Protein AF-A0A8J4YFN7-F1 (afdb_monomer_lite)

Sequence (243 aa):
MGFITSAAGILALLDETEDELRVFALERLNEITDTFWPEIADSIQKIETRGGWQLSQKELAALLVSKVYFHLGSYLDSLTYALRSGPMLHQDPNQLYIDTIKVHAIDHYIKLRAQKDAKMDPRLETLLNNMFRRCIEDQQYRHAIGIALETHRMDWFREAIMTADDIVGSLTYSYKIAMQYIEQRKFRDEVLEQLVSLYQGLETPDYVNMCQCLIHLDKPHEVASILDKLIKNDSLKSDVMVG

Secondary structure (DSSP, 8-state):
-PPP--SHHHHHHTTSS-HHHHHHHHHHHHHHHHHHHHHHHTTHHHHHH-----HHHHHHHHHHHHHHHHHTT-HHHHHHHHHHHGGGGGG-S-HHHHHHHHHHHHHHHHHHHHSTT----HHHHHHHHHHHHHHHHTT-HHHHHHHHHHTT-HHHHHHHHHS-S-HHHHHHHHHHHHHHT---HHHHHHHHHHHHHHHHTSSS--HHHHHHHHHHTT-HHHHHHHHHHHHHHHHHHHHHT--

pLDDT: mean 85.71, std 11.4, range [38.84, 95.81]

Foldseek 3Di:
DDDPPALVVLVVQCVDPDLVSLLVSLVVLLVCCVPHLVRVVVCLVVLVVDPDDDLQSLLSSLQSSLSSCVVVVNLVSSLVSCLSNQPVLVVDPPVVSSVSNLVVLLVVLLVQVVVPPHDDDVSSVVVVVVVLVVCLVVLVLLVQLVSCLSNVPVVSNVVSLVSHPDNPVSLVSSLVCLVPPPPDLVSSLVSLVVSLVSLCPDPDRDLPSNLVSCVSNVNVVVNVVSVVVVVVVVVVVVVVVVD

Organism: Chionoecetes opilio (NCBI:txid41210)

InterPro domains:
  IPR048570 26S proteasome non-ATPase regulatory subunit 1/RPN2, N-terminal domain [PF21505] (5-235)

Structure (mmCIF, N/CA/C/O backbone):
data_AF-A0A8J4YFN7-F1
#
_entry.id   AF-A0A8J4YFN7-F1
#
loop_
_atom_site.group_PDB
_atom_site.id
_atom_site.type_symbol
_atom_site.label_atom_id
_atom_site.label_alt_id
_atom_site.label_comp_id
_atom_site.label_asym_id
_atom_site.label_entity_id
_atom_site.label_seq_id
_atom_site.pdbx_PDB_ins_code
_atom_site.Cartn_x
_atom_site.Cartn_y
_atom_site.Cartn_z
_atom_site.occupancy
_atom_site.B_iso_or_equiv
_atom_site.auth_seq_id
_atom_site.auth_comp_id
_atom_site.auth_asym_id
_atom_site.auth_atom_id
_atom_site.pdbx_PDB_model_num
ATOM 1 N N . MET A 1 1 ? 16.014 20.810 -33.355 1.00 38.84 1 MET A N 1
ATOM 2 C CA . MET A 1 1 ? 16.197 19.582 -32.553 1.00 38.84 1 MET A CA 1
ATOM 3 C C . MET A 1 1 ? 15.965 18.409 -33.480 1.00 38.84 1 MET A C 1
ATOM 5 O O . MET A 1 1 ? 14.870 18.305 -34.013 1.00 38.84 1 MET A O 1
ATOM 9 N N . GLY A 1 2 ? 17.005 17.631 -33.786 1.00 42.12 2 GLY A N 1
ATOM 10 C CA . GLY A 1 2 ? 16.868 16.476 -34.674 1.00 42.12 2 GLY A CA 1
ATOM 11 C C . GLY A 1 2 ? 15.965 15.433 -34.027 1.00 42.12 2 GLY A C 1
ATOM 12 O O . GLY A 1 2 ? 16.224 15.024 -32.897 1.00 42.12 2 GLY A O 1
ATOM 13 N N . PHE A 1 3 ? 14.900 15.046 -34.724 1.00 47.03 3 PHE A N 1
ATOM 14 C CA . PHE A 1 3 ? 14.096 13.890 -34.356 1.00 47.03 3 PHE A CA 1
ATOM 15 C C . PHE A 1 3 ? 15.003 12.663 -34.444 1.00 47.03 3 PHE A C 1
ATOM 17 O O . PHE A 1 3 ? 15.529 12.361 -35.514 1.00 47.03 3 PHE A O 1
ATOM 24 N N . ILE A 1 4 ? 15.240 11.994 -33.317 1.00 55.41 4 ILE A N 1
ATOM 25 C CA . ILE A 1 4 ? 15.871 10.675 -33.329 1.00 55.41 4 ILE A CA 1
ATOM 26 C C . ILE A 1 4 ? 14.875 9.764 -34.047 1.00 55.41 4 ILE A C 1
ATOM 28 O O . ILE A 1 4 ? 13.737 9.643 -33.609 1.00 55.41 4 ILE A O 1
ATOM 32 N N . THR A 1 5 ? 15.262 9.207 -35.191 1.00 66.06 5 THR A N 1
ATOM 33 C CA . THR A 1 5 ? 14.387 8.362 -36.015 1.00 66.06 5 THR A CA 1
ATOM 34 C C . THR A 1 5 ? 14.453 6.883 -35.630 1.00 66.06 5 THR A C 1
ATOM 36 O O . THR A 1 5 ? 13.612 6.122 -36.090 1.00 66.06 5 THR A O 1
ATOM 39 N N . SER A 1 6 ? 15.434 6.477 -34.814 1.00 73.38 6 SER A N 1
ATOM 40 C CA . SER A 1 6 ? 15.598 5.108 -34.303 1.00 73.38 6 SER A CA 1
ATOM 41 C C . SER A 1 6 ? 16.523 5.079 -33.078 1.00 73.38 6 SER A C 1
ATOM 43 O O . SER A 1 6 ? 17.456 5.882 -32.974 1.00 73.38 6 SER A O 1
ATOM 45 N N . ALA A 1 7 ? 16.296 4.121 -32.174 1.00 79.75 7 ALA A N 1
ATOM 46 C CA . ALA A 1 7 ? 17.136 3.864 -31.004 1.00 79.75 7 ALA A CA 1
ATOM 47 C C . ALA A 1 7 ? 18.399 3.037 -31.331 1.00 79.75 7 ALA A C 1
ATOM 49 O O . ALA A 1 7 ? 19.308 2.962 -30.503 1.00 79.75 7 ALA A O 1
ATOM 50 N N . ALA A 1 8 ? 18.503 2.459 -32.535 1.00 78.62 8 ALA A N 1
ATOM 51 C CA . ALA A 1 8 ? 19.581 1.543 -32.922 1.00 78.62 8 ALA A CA 1
ATOM 52 C C . ALA A 1 8 ? 20.991 2.135 -32.756 1.00 78.62 8 ALA A C 1
ATOM 54 O O . ALA A 1 8 ? 21.906 1.442 -32.314 1.00 78.62 8 ALA A O 1
ATOM 55 N N . GLY A 1 9 ? 21.165 3.428 -33.054 1.00 80.62 9 GLY A N 1
ATOM 56 C CA . GLY A 1 9 ? 22.450 4.110 -32.876 1.00 80.62 9 GLY A CA 1
ATOM 57 C C . GLY A 1 9 ? 22.878 4.205 -31.410 1.00 80.62 9 GLY A C 1
ATOM 58 O O . GLY A 1 9 ? 24.059 4.086 -31.111 1.00 80.62 9 GLY A O 1
ATOM 59 N N . ILE A 1 10 ? 21.922 4.361 -30.491 1.00 81.50 10 ILE A N 1
ATOM 60 C CA . ILE A 1 10 ? 22.193 4.448 -29.050 1.00 81.50 10 ILE A CA 1
ATOM 61 C C . ILE A 1 10 ? 22.375 3.045 -28.459 1.00 81.50 10 ILE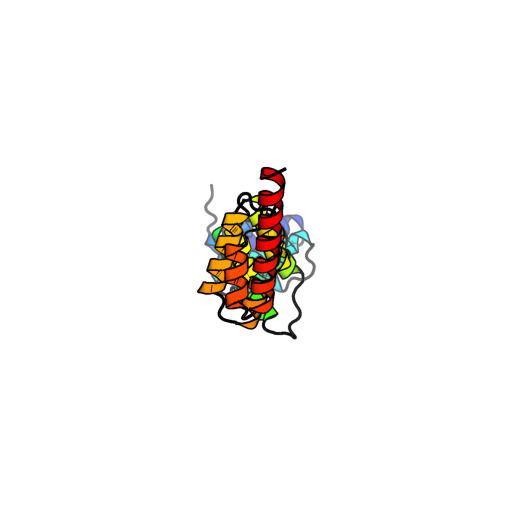 A C 1
ATOM 63 O O . ILE A 1 10 ? 23.226 2.843 -27.598 1.00 81.50 10 ILE A O 1
ATOM 67 N N . LEU A 1 11 ? 21.642 2.052 -28.968 1.00 82.31 11 LEU A N 1
ATOM 68 C CA . LEU A 1 11 ? 21.851 0.650 -28.606 1.00 82.31 11 LEU A CA 1
ATOM 69 C C . LEU A 1 11 ? 23.250 0.159 -29.006 1.00 82.31 11 LEU A C 1
ATOM 71 O O . LEU A 1 11 ? 23.860 -0.584 -28.245 1.00 82.31 11 LEU A O 1
ATOM 75 N N . ALA A 1 12 ? 23.791 0.611 -30.141 1.00 82.50 12 ALA A N 1
ATOM 76 C CA . ALA A 1 12 ? 25.162 0.295 -30.544 1.00 82.50 12 ALA A CA 1
ATOM 77 C C . ALA A 1 12 ? 26.213 0.878 -29.578 1.00 82.50 12 ALA A C 1
ATOM 79 O O . ALA A 1 12 ? 27.222 0.231 -29.316 1.00 82.50 12 ALA A O 1
ATOM 80 N N . LEU A 1 13 ? 25.952 2.049 -28.979 1.00 81.00 13 LEU A N 1
ATOM 81 C CA . LEU A 1 13 ? 26.841 2.652 -27.974 1.00 81.00 13 LEU A CA 1
ATOM 82 C C . LEU A 1 13 ? 26.944 1.815 -26.690 1.00 81.00 13 LEU A C 1
ATOM 84 O O . LEU A 1 13 ? 27.920 1.943 -25.955 1.00 81.00 13 LEU A O 1
ATOM 88 N N . LEU A 1 14 ? 25.976 0.932 -26.415 1.00 78.94 14 LEU A N 1
ATOM 89 C CA . LEU A 1 14 ? 26.073 0.011 -25.280 1.00 78.94 14 LEU A CA 1
ATOM 90 C C . LEU A 1 14 ? 27.180 -1.034 -25.473 1.00 78.94 14 LEU A C 1
ATOM 92 O O . LEU A 1 14 ? 27.674 -1.560 -24.474 1.00 78.94 14 LEU A O 1
ATOM 96 N N . ASP A 1 15 ? 27.548 -1.353 -26.720 1.00 77.56 15 ASP A N 1
ATOM 97 C CA . ASP A 1 15 ? 28.582 -2.338 -27.067 1.00 77.56 15 ASP A CA 1
ATOM 98 C C . ASP A 1 15 ? 30.013 -1.787 -26.968 1.00 77.56 15 ASP A C 1
ATOM 100 O O . ASP A 1 15 ? 30.967 -2.568 -26.980 1.00 77.56 15 ASP A O 1
ATOM 104 N N . GLU A 1 16 ? 30.171 -0.475 -26.783 1.00 79.94 16 GLU A N 1
ATOM 105 C CA . GLU A 1 16 ? 31.473 0.164 -26.595 1.00 79.94 16 GLU A CA 1
ATOM 106 C C . GLU A 1 16 ? 32.142 -0.234 -25.267 1.00 79.94 16 GLU A C 1
ATOM 108 O O . GLU A 1 16 ? 31.496 -0.619 -24.282 1.00 79.94 16 GLU A O 1
ATOM 113 N N . THR A 1 17 ? 33.478 -0.158 -25.222 1.00 73.31 17 THR A N 1
ATOM 114 C CA . THR A 1 17 ? 34.269 -0.555 -24.041 1.00 73.31 17 THR A CA 1
ATOM 115 C C . THR A 1 17 ? 34.278 0.483 -22.919 1.00 73.31 17 THR A C 1
ATOM 117 O O . THR A 1 17 ? 34.539 0.122 -21.772 1.00 73.31 17 THR A O 1
ATOM 120 N N . GLU A 1 18 ? 34.000 1.746 -23.240 1.00 80.25 18 GLU A N 1
ATOM 121 C CA . GLU A 1 18 ? 34.137 2.887 -22.333 1.00 80.25 18 GLU A CA 1
ATOM 122 C C . GLU A 1 18 ? 32.911 3.064 -21.423 1.00 80.25 18 GLU A C 1
ATOM 124 O O . GLU A 1 18 ? 31.768 3.092 -21.878 1.00 80.25 18 GLU A O 1
ATOM 129 N N . ASP A 1 19 ? 33.147 3.194 -20.115 1.00 78.62 19 ASP A N 1
ATOM 130 C CA . ASP A 1 19 ? 32.076 3.254 -19.114 1.00 78.62 19 ASP A CA 1
ATOM 131 C C . ASP A 1 19 ? 31.240 4.541 -19.188 1.00 78.62 19 ASP A C 1
ATOM 133 O O . ASP A 1 19 ? 30.037 4.496 -18.919 1.00 78.62 19 ASP A O 1
ATOM 137 N N . GLU A 1 20 ? 31.844 5.661 -19.589 1.00 81.38 20 GLU A N 1
ATOM 138 C CA . GLU A 1 20 ? 31.163 6.956 -19.730 1.00 81.38 20 GLU A CA 1
ATOM 139 C C . GLU A 1 20 ? 30.145 6.935 -20.878 1.00 81.38 20 GLU A C 1
ATOM 141 O O . GLU A 1 20 ? 29.001 7.364 -20.710 1.00 81.38 20 GLU A O 1
ATOM 146 N N . LEU A 1 21 ? 30.518 6.339 -22.017 1.00 81.44 21 LEU A N 1
ATOM 147 C CA . LEU A 1 21 ? 29.626 6.172 -23.168 1.00 81.44 21 LEU A CA 1
ATOM 148 C C . LEU A 1 21 ? 28.427 5.282 -22.834 1.00 81.44 21 LEU A C 1
ATOM 150 O O . LEU A 1 21 ? 27.317 5.543 -23.294 1.00 81.44 21 LEU A O 1
ATOM 154 N N . ARG A 1 22 ? 28.623 4.266 -21.988 1.00 81.38 22 ARG A N 1
ATOM 155 C CA . ARG A 1 22 ? 27.536 3.385 -21.539 1.00 81.38 22 ARG A CA 1
ATOM 156 C C . ARG A 1 22 ? 26.549 4.095 -20.629 1.00 81.38 22 ARG A C 1
ATOM 158 O O . ARG A 1 22 ? 25.350 3.891 -20.781 1.00 81.38 22 ARG A O 1
ATOM 165 N N . VAL A 1 23 ? 27.034 4.908 -19.688 1.00 84.19 23 VAL A N 1
ATOM 166 C CA . VAL A 1 23 ? 26.153 5.703 -18.819 1.00 84.19 23 VAL A CA 1
ATOM 167 C C . VAL A 1 23 ? 25.331 6.664 -19.671 1.00 84.19 23 VAL A C 1
ATOM 169 O O . VAL A 1 23 ? 24.106 6.648 -19.581 1.00 84.19 23 VAL A O 1
ATOM 172 N N . PHE A 1 24 ? 25.985 7.390 -20.581 1.00 84.94 24 PHE A N 1
ATOM 173 C CA . PHE A 1 24 ? 25.305 8.290 -21.510 1.00 84.94 24 PHE A CA 1
ATOM 174 C C . PHE A 1 24 ? 24.267 7.561 -22.379 1.00 84.94 24 PHE A C 1
ATOM 176 O O . PHE A 1 24 ? 23.146 8.043 -22.554 1.00 84.94 24 PHE A O 1
ATOM 183 N N . ALA A 1 25 ? 24.605 6.375 -22.895 1.00 86.25 25 ALA A N 1
ATOM 184 C CA . ALA A 1 25 ? 23.677 5.560 -23.670 1.00 86.25 25 ALA A CA 1
ATOM 185 C C . ALA A 1 25 ? 22.456 5.137 -22.838 1.00 86.25 25 ALA A C 1
ATOM 187 O O . ALA A 1 25 ? 21.330 5.263 -23.312 1.00 86.25 25 ALA A O 1
ATOM 188 N N . LEU A 1 26 ? 22.651 4.682 -21.595 1.00 86.31 26 LEU A N 1
ATOM 189 C CA . LEU A 1 26 ? 21.562 4.266 -20.703 1.00 86.31 26 LEU A CA 1
ATOM 190 C C . LEU A 1 26 ? 20.653 5.430 -20.291 1.00 86.31 26 LEU A C 1
ATOM 192 O O . LEU A 1 26 ? 19.433 5.272 -20.289 1.00 86.31 26 LEU A O 1
ATOM 196 N N . GLU A 1 27 ? 21.218 6.593 -19.971 1.00 87.31 27 GLU A N 1
ATOM 197 C CA . GLU A 1 27 ? 20.446 7.805 -19.669 1.00 87.31 27 GLU A CA 1
ATOM 198 C C . GLU A 1 27 ? 19.597 8.214 -20.871 1.00 87.31 27 GLU A C 1
ATOM 200 O O . GLU A 1 27 ? 18.380 8.377 -20.759 1.00 87.31 27 GLU A O 1
ATOM 205 N N . ARG A 1 28 ? 20.214 8.274 -22.057 1.00 86.38 28 ARG A N 1
ATOM 206 C CA . ARG A 1 28 ? 19.504 8.656 -23.275 1.00 86.38 28 ARG A CA 1
ATOM 207 C C . ARG A 1 28 ? 18.433 7.641 -23.664 1.00 86.38 28 ARG A C 1
ATOM 209 O O . ARG A 1 28 ? 17.368 8.044 -24.125 1.00 86.38 28 ARG A O 1
ATOM 216 N N . LEU A 1 29 ? 18.683 6.344 -23.463 1.00 87.81 29 LEU A N 1
ATOM 217 C CA . LEU A 1 29 ? 17.682 5.294 -23.671 1.00 87.81 29 LEU A CA 1
ATOM 218 C C . LEU A 1 29 ? 16.498 5.463 -22.718 1.00 87.81 29 LEU A C 1
ATOM 220 O O . LEU A 1 29 ? 15.358 5.398 -23.174 1.00 87.81 29 LEU A O 1
ATOM 224 N N . ASN A 1 30 ? 16.749 5.742 -21.435 1.00 87.25 30 ASN A N 1
ATOM 225 C CA . ASN A 1 30 ? 15.703 5.967 -20.432 1.00 87.25 30 ASN A CA 1
ATOM 226 C C . ASN A 1 30 ? 14.781 7.150 -20.770 1.00 87.25 30 ASN A C 1
ATOM 228 O O . ASN A 1 30 ? 13.593 7.091 -20.450 1.00 87.25 30 ASN A O 1
ATOM 232 N N . GLU A 1 31 ? 15.293 8.191 -21.433 1.00 87.31 31 GLU A N 1
ATOM 233 C CA . GLU A 1 31 ? 14.490 9.332 -21.898 1.00 87.31 31 GLU A CA 1
ATOM 234 C C . GLU A 1 31 ? 13.587 8.980 -23.087 1.00 87.31 31 GLU A C 1
ATOM 236 O O . GLU A 1 31 ? 12.462 9.466 -23.181 1.00 87.31 31 GLU A O 1
ATOM 241 N N . ILE A 1 32 ? 14.071 8.143 -24.011 1.00 88.00 32 ILE A N 1
ATOM 242 C CA . ILE A 1 32 ? 13.348 7.820 -25.251 1.00 88.00 32 ILE A CA 1
ATOM 243 C C . ILE A 1 32 ? 12.521 6.530 -25.157 1.00 88.00 32 ILE A C 1
ATOM 245 O O . ILE A 1 32 ? 11.824 6.184 -26.116 1.00 88.00 32 ILE A O 1
ATOM 249 N N . THR A 1 33 ? 12.591 5.819 -24.024 1.00 87.31 33 THR A N 1
ATOM 250 C CA . THR A 1 33 ? 11.986 4.488 -23.847 1.00 87.31 33 THR A CA 1
ATOM 251 C C . THR A 1 33 ? 10.498 4.497 -24.160 1.00 87.31 33 THR A C 1
ATOM 253 O O . THR A 1 33 ? 10.032 3.624 -24.877 1.00 87.31 33 THR A O 1
ATOM 256 N N . ASP A 1 34 ? 9.760 5.515 -23.717 1.00 85.31 34 ASP A N 1
ATOM 257 C CA . ASP A 1 34 ? 8.308 5.577 -23.921 1.00 85.31 34 ASP A CA 1
ATOM 258 C C . ASP A 1 34 ? 7.906 5.652 -25.407 1.00 85.31 34 ASP A C 1
ATOM 260 O O . ASP A 1 34 ? 6.805 5.248 -25.771 1.00 85.31 34 ASP A O 1
ATOM 264 N N . THR A 1 35 ? 8.804 6.120 -26.284 1.00 87.19 35 THR A N 1
ATOM 265 C CA . THR A 1 35 ? 8.553 6.197 -27.735 1.00 87.19 35 THR A CA 1
ATOM 266 C C . THR A 1 35 ? 9.090 4.979 -28.485 1.00 87.19 35 THR A C 1
ATOM 268 O O . THR A 1 35 ? 8.430 4.473 -29.388 1.00 87.19 35 THR A O 1
ATOM 271 N N . PHE A 1 36 ? 10.284 4.502 -28.118 1.00 88.31 36 PHE A N 1
ATOM 272 C CA . PHE A 1 36 ? 11.010 3.459 -28.856 1.00 88.31 36 PHE A CA 1
ATOM 273 C C . PHE A 1 36 ? 11.112 2.133 -28.095 1.00 88.31 36 PHE A C 1
ATOM 275 O O . PHE A 1 36 ? 12.003 1.329 -28.371 1.00 88.31 36 PHE A O 1
ATOM 282 N N . TRP A 1 37 ? 10.198 1.867 -27.156 1.00 89.44 37 TRP A N 1
ATOM 283 C CA . TRP A 1 37 ? 10.171 0.607 -26.411 1.00 89.44 37 TRP A CA 1
ATOM 284 C C . TRP A 1 37 ? 10.188 -0.652 -27.300 1.00 89.44 37 TRP A C 1
ATOM 286 O O . TRP A 1 37 ? 10.844 -1.602 -26.873 1.00 89.44 37 TRP A O 1
ATOM 296 N N . PRO A 1 38 ? 9.582 -0.708 -28.515 1.00 88.94 38 PRO A N 1
ATOM 297 C CA . PRO A 1 38 ? 9.630 -1.923 -29.332 1.00 88.94 38 PRO A CA 1
ATOM 298 C C . PRO A 1 38 ? 11.050 -2.250 -29.808 1.00 88.94 38 PRO A C 1
ATOM 300 O O . PRO A 1 38 ? 11.491 -3.387 -29.693 1.00 88.94 38 PRO A O 1
ATOM 303 N N . GLU A 1 39 ? 11.801 -1.242 -30.269 1.00 86.94 39 GLU A N 1
ATOM 304 C CA . GLU A 1 39 ? 13.190 -1.421 -30.723 1.00 86.94 39 GLU A CA 1
ATOM 305 C C . GLU A 1 39 ? 14.118 -1.819 -29.565 1.00 86.94 39 GLU A C 1
ATOM 307 O O . GLU A 1 39 ? 15.049 -2.607 -29.733 1.00 86.94 39 GLU A O 1
ATOM 312 N N . ILE A 1 40 ? 13.864 -1.276 -28.370 1.00 87.12 40 ILE A N 1
ATOM 313 C CA . ILE A 1 40 ? 14.644 -1.593 -27.169 1.00 87.12 40 ILE A CA 1
ATOM 314 C C . ILE A 1 40 ? 14.308 -3.007 -26.671 1.00 87.12 40 ILE A C 1
ATOM 316 O O . ILE A 1 40 ? 15.213 -3.731 -26.250 1.00 87.12 40 ILE A O 1
ATOM 320 N N . ALA A 1 41 ? 13.041 -3.426 -26.759 1.00 88.00 41 ALA A N 1
ATOM 321 C CA . ALA A 1 41 ? 12.588 -4.756 -26.358 1.00 88.00 41 ALA A CA 1
ATOM 322 C C . ALA A 1 41 ? 13.310 -5.872 -27.128 1.00 88.00 41 ALA A C 1
ATOM 324 O O . ALA A 1 41 ? 13.736 -6.849 -26.514 1.00 88.00 41 ALA A O 1
ATOM 325 N N . ASP A 1 42 ? 13.564 -5.688 -28.426 1.00 86.50 42 ASP A N 1
ATOM 326 C CA . ASP A 1 42 ? 14.317 -6.653 -29.242 1.00 86.50 42 ASP A CA 1
ATOM 327 C C . ASP A 1 42 ? 15.754 -6.882 -28.735 1.00 86.50 42 ASP A C 1
ATOM 329 O O . ASP A 1 42 ? 16.350 -7.940 -28.951 1.00 86.50 42 ASP A O 1
ATOM 333 N N . SER A 1 43 ? 16.326 -5.899 -28.033 1.00 84.19 43 SER A N 1
ATOM 334 C CA . SER A 1 43 ? 17.686 -5.956 -27.485 1.00 84.19 43 SER A CA 1
ATOM 335 C C . SER A 1 43 ? 17.736 -6.135 -25.962 1.00 84.19 43 SER A C 1
ATOM 337 O O . SER A 1 43 ? 18.832 -6.157 -25.396 1.00 84.19 43 SER A O 1
ATOM 339 N N . ILE A 1 44 ? 16.596 -6.318 -25.284 1.00 85.06 44 ILE A N 1
ATOM 340 C CA . ILE A 1 44 ? 16.521 -6.322 -23.812 1.00 85.06 44 ILE A CA 1
ATOM 341 C C . ILE A 1 44 ? 17.341 -7.447 -23.174 1.00 85.06 44 ILE A C 1
ATOM 343 O O . ILE A 1 44 ? 18.037 -7.221 -22.189 1.00 85.06 44 ILE A O 1
ATOM 347 N N . GLN A 1 45 ? 17.376 -8.631 -23.791 1.00 82.62 45 GLN A N 1
ATOM 348 C CA . GLN A 1 45 ? 18.141 -9.773 -23.277 1.00 82.62 45 GLN A CA 1
ATOM 349 C C . GLN A 1 45 ? 19.645 -9.481 -23.204 1.00 82.62 45 GLN A C 1
ATOM 351 O O . GLN A 1 45 ? 20.340 -9.981 -22.316 1.00 82.62 45 GLN A O 1
ATOM 356 N N . LYS A 1 46 ? 20.163 -8.645 -24.117 1.00 80.75 46 LYS A N 1
ATOM 357 C CA . LYS A 1 46 ? 21.569 -8.219 -24.091 1.00 80.75 46 LYS A CA 1
ATOM 358 C C . LYS A 1 46 ? 21.846 -7.333 -22.881 1.00 80.75 46 LYS A C 1
ATOM 360 O O . LYS A 1 46 ? 22.903 -7.459 -22.273 1.00 80.75 46 LYS A O 1
ATOM 365 N N . ILE A 1 47 ? 20.890 -6.474 -22.534 1.00 81.38 47 ILE A N 1
ATOM 366 C CA . ILE A 1 47 ? 20.937 -5.578 -21.375 1.00 81.38 47 ILE A CA 1
ATOM 367 C C . ILE A 1 47 ? 20.854 -6.424 -20.088 1.00 81.38 47 ILE A C 1
ATOM 369 O O . ILE A 1 47 ? 21.667 -6.260 -19.190 1.00 81.38 47 ILE A O 1
ATOM 373 N N . GLU A 1 48 ? 19.972 -7.422 -20.023 1.00 79.38 48 GLU A N 1
ATOM 374 C CA . GLU A 1 48 ? 19.830 -8.291 -18.841 1.00 79.38 48 GLU A CA 1
ATOM 375 C C . GLU A 1 48 ? 21.037 -9.207 -18.582 1.00 79.38 48 GLU A C 1
ATOM 377 O O . GLU A 1 48 ? 21.442 -9.408 -17.436 1.00 79.38 48 GLU A O 1
ATOM 382 N N . THR A 1 49 ? 21.607 -9.786 -19.642 1.00 75.75 49 THR A N 1
ATOM 383 C CA . THR A 1 49 ? 22.654 -10.818 -19.528 1.00 75.75 49 THR A CA 1
ATOM 384 C C . THR A 1 49 ? 24.041 -10.217 -19.298 1.00 75.75 49 THR A C 1
ATOM 386 O O . THR A 1 49 ? 24.964 -10.916 -18.867 1.00 75.75 49 THR A O 1
ATOM 389 N N . ARG A 1 50 ? 24.230 -8.924 -19.591 1.00 67.50 50 ARG A N 1
ATOM 390 C CA . ARG A 1 50 ? 25.549 -8.287 -19.547 1.00 67.50 50 ARG A CA 1
ATOM 391 C C . ARG A 1 50 ? 26.019 -8.105 -18.100 1.00 67.50 50 ARG A C 1
ATOM 393 O O . ARG A 1 50 ? 25.692 -7.149 -17.405 1.00 67.50 50 ARG A O 1
ATOM 400 N N . GLY A 1 51 ? 26.834 -9.057 -17.649 1.00 56.88 51 GLY A N 1
ATOM 401 C CA . GLY A 1 51 ? 27.577 -8.971 -16.396 1.00 56.88 51 GLY A CA 1
ATOM 402 C C . GLY A 1 51 ? 28.715 -7.946 -16.464 1.00 56.88 51 GLY A C 1
ATOM 403 O O . GLY A 1 51 ? 29.216 -7.624 -17.536 1.00 56.88 51 GLY A O 1
ATOM 404 N N . GLY A 1 52 ? 29.148 -7.452 -15.301 1.00 63.44 52 GLY A N 1
ATOM 405 C CA . GLY A 1 52 ? 30.322 -6.571 -15.181 1.00 63.44 52 GLY A CA 1
ATOM 406 C C . GLY A 1 52 ? 30.029 -5.075 -15.049 1.00 63.44 52 GLY A C 1
ATOM 407 O O . GLY A 1 52 ? 30.959 -4.300 -14.875 1.00 63.44 52 GLY A O 1
ATOM 408 N N . TRP A 1 53 ? 28.763 -4.662 -15.063 1.00 70.56 53 TRP A N 1
ATOM 409 C CA . TRP A 1 53 ? 28.402 -3.259 -14.856 1.00 70.56 53 TRP A CA 1
ATOM 410 C C . TRP A 1 53 ? 28.748 -2.740 -13.460 1.00 70.56 53 TRP A C 1
ATOM 412 O O . TRP A 1 53 ? 28.593 -3.453 -12.451 1.00 70.56 53 TRP A O 1
ATOM 422 N N . GLN A 1 54 ? 29.142 -1.466 -13.411 1.00 76.56 54 GLN A N 1
ATOM 423 C CA . GLN A 1 54 ? 29.238 -0.715 -12.163 1.00 76.56 54 GLN A CA 1
ATOM 424 C C . GLN A 1 54 ? 27.855 -0.541 -11.525 1.00 76.56 54 GLN A C 1
ATOM 426 O O . GLN A 1 54 ? 26.828 -0.714 -12.182 1.00 76.56 54 GLN A O 1
ATOM 431 N N . LEU A 1 55 ? 27.812 -0.207 -10.233 1.00 74.81 55 LEU A N 1
ATOM 432 C CA . LEU A 1 55 ? 26.550 -0.090 -9.497 1.00 74.81 55 LEU A CA 1
ATOM 433 C C . LEU A 1 55 ? 25.597 0.928 -10.150 1.00 74.81 55 LEU A C 1
ATOM 435 O O . LEU A 1 55 ? 24.454 0.581 -10.426 1.00 74.81 55 LEU A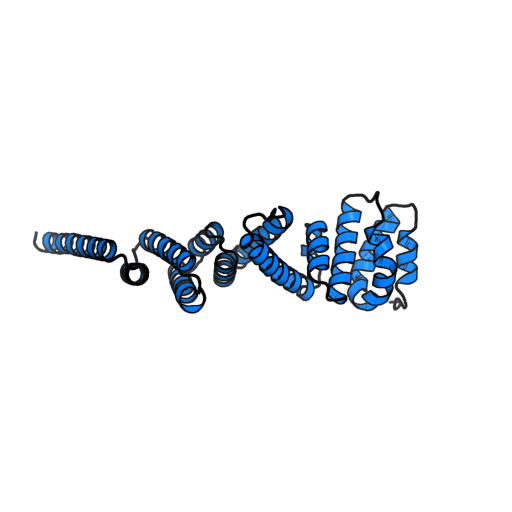 O 1
ATOM 439 N N . SER A 1 56 ? 26.090 2.118 -10.503 1.00 78.88 56 SER A N 1
ATOM 440 C CA . SER A 1 56 ? 25.282 3.167 -11.144 1.00 78.88 56 SER A CA 1
ATOM 441 C C . SER A 1 56 ? 24.718 2.729 -12.501 1.00 78.88 56 SER A C 1
ATOM 443 O O . SER A 1 56 ? 23.551 2.956 -12.803 1.00 78.88 56 SER A O 1
ATOM 445 N N . GLN A 1 57 ? 25.523 2.025 -13.305 1.00 81.69 57 GLN A N 1
ATOM 446 C CA . GLN A 1 57 ? 25.083 1.470 -14.590 1.00 81.69 57 GLN A CA 1
ATOM 447 C C . GLN A 1 57 ? 24.027 0.370 -14.396 1.00 81.69 57 GLN A C 1
ATOM 449 O O . GLN A 1 57 ? 23.070 0.296 -15.163 1.00 81.69 57 GLN A O 1
ATOM 454 N N . LYS A 1 58 ? 24.160 -0.462 -13.352 1.00 84.25 58 LYS A N 1
ATOM 455 C CA . LYS A 1 58 ? 23.166 -1.495 -13.012 1.00 84.25 58 LYS A CA 1
ATOM 456 C C . LYS A 1 58 ? 21.822 -0.902 -12.637 1.00 84.25 58 LYS A C 1
ATOM 458 O O . LYS A 1 58 ? 20.808 -1.449 -13.054 1.00 84.25 58 LYS A O 1
ATOM 463 N N . GLU A 1 59 ? 21.807 0.182 -11.870 1.00 87.62 59 GLU A N 1
ATOM 464 C CA . GLU A 1 59 ? 20.564 0.840 -11.467 1.00 87.62 59 GLU A CA 1
ATOM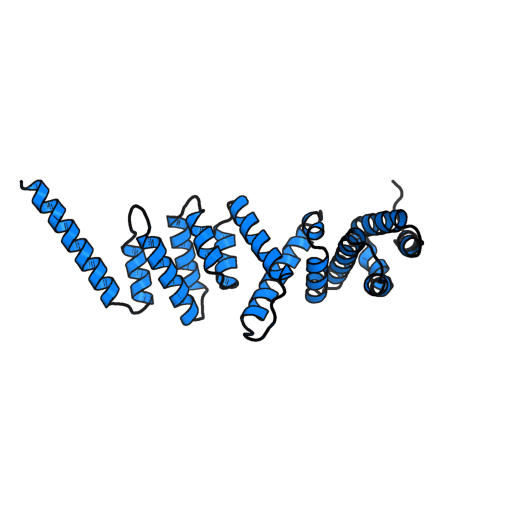 465 C C . GLU A 1 59 ? 19.848 1.466 -12.672 1.00 87.62 59 GLU A C 1
ATOM 467 O O . GLU A 1 59 ? 18.662 1.204 -12.876 1.00 87.62 59 GLU A O 1
ATOM 472 N N . LEU A 1 60 ? 20.581 2.197 -13.522 1.00 87.12 60 LEU A N 1
ATOM 473 C CA . LEU A 1 60 ? 20.042 2.815 -14.741 1.00 87.12 60 LEU A CA 1
ATOM 474 C C . LEU A 1 60 ? 19.520 1.790 -15.749 1.00 87.12 60 LEU A C 1
ATOM 476 O O . LEU A 1 60 ? 18.474 1.990 -16.368 1.00 87.12 60 LEU A O 1
ATOM 480 N N . ALA A 1 61 ? 20.238 0.685 -15.920 1.00 88.38 61 ALA A N 1
ATOM 481 C CA . ALA A 1 61 ? 19.825 -0.357 -16.839 1.00 88.38 61 ALA A CA 1
ATOM 482 C C . ALA A 1 61 ? 18.685 -1.215 -16.285 1.00 88.38 61 ALA A C 1
ATOM 484 O O . ALA A 1 61 ? 17.787 -1.583 -17.036 1.00 88.38 61 ALA A O 1
ATOM 485 N N . ALA A 1 62 ? 18.667 -1.497 -14.977 1.00 90.19 62 ALA A N 1
ATOM 486 C CA . ALA A 1 62 ? 17.514 -2.129 -14.343 1.00 90.19 62 ALA A CA 1
ATOM 487 C C . ALA A 1 62 ? 16.258 -1.265 -14.510 1.00 90.19 62 ALA A C 1
ATOM 489 O O . ALA A 1 62 ? 15.181 -1.798 -14.767 1.00 90.19 62 ALA A O 1
ATOM 490 N N . LEU A 1 63 ? 16.401 0.060 -14.433 1.00 90.38 63 LEU A N 1
ATOM 491 C CA . LEU A 1 63 ? 15.295 0.974 -14.670 1.00 90.38 63 LEU A CA 1
ATOM 492 C C . LEU A 1 63 ? 14.784 0.918 -16.113 1.00 90.38 63 LEU A C 1
ATOM 494 O O . LEU A 1 63 ? 13.581 0.776 -16.329 1.00 90.38 63 LEU A O 1
ATOM 498 N N . LEU A 1 64 ? 15.695 0.950 -17.087 1.00 90.50 64 LEU A N 1
ATOM 499 C CA . LEU A 1 64 ? 15.364 0.817 -18.505 1.00 90.50 64 LEU A CA 1
ATOM 500 C C . LEU A 1 64 ? 14.602 -0.485 -18.780 1.00 90.50 64 LEU A C 1
ATOM 502 O O . LEU A 1 64 ? 13.524 -0.470 -19.372 1.00 90.50 64 LEU A O 1
ATOM 506 N N . VAL A 1 65 ? 15.138 -1.609 -1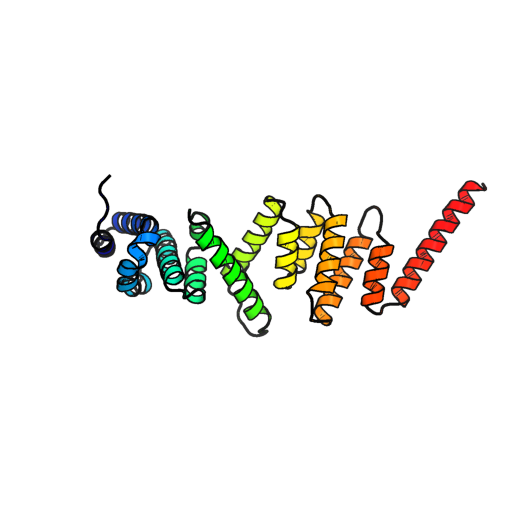8.299 1.00 91.25 65 VAL A N 1
ATOM 507 C CA . VAL A 1 65 ? 14.521 -2.936 -18.437 1.00 91.25 65 VAL A CA 1
ATOM 508 C C . VAL A 1 65 ? 13.128 -2.948 -17.808 1.00 91.25 65 VAL A C 1
ATOM 510 O O . VAL A 1 65 ? 12.172 -3.426 -18.417 1.00 91.25 65 VAL A O 1
ATOM 513 N N . SER A 1 66 ? 12.987 -2.356 -16.622 1.00 92.81 66 SER A N 1
ATOM 514 C CA . SER A 1 66 ? 11.705 -2.251 -15.934 1.00 92.81 66 SER A CA 1
ATOM 515 C C . SER A 1 66 ? 10.653 -1.487 -16.744 1.00 92.81 66 SER A C 1
ATOM 517 O O . SER A 1 66 ? 9.521 -1.959 -16.871 1.00 92.81 66 SER A O 1
ATOM 519 N N . LYS A 1 67 ? 11.020 -0.346 -17.342 1.00 91.38 67 LYS A N 1
ATOM 520 C CA . LYS A 1 67 ? 10.124 0.446 -18.202 1.00 91.38 67 LYS A CA 1
ATOM 521 C C . LYS A 1 67 ? 9.713 -0.308 -19.463 1.00 91.38 67 LYS A C 1
ATOM 523 O O . LYS A 1 67 ? 8.557 -0.243 -19.869 1.00 91.38 67 LYS A O 1
ATOM 528 N N . VAL A 1 68 ? 10.629 -1.057 -20.074 1.00 92.25 68 VAL A N 1
ATOM 529 C CA . VAL A 1 68 ? 10.294 -1.869 -21.252 1.00 92.25 68 VAL A CA 1
ATOM 530 C C . VAL A 1 68 ? 9.308 -2.979 -20.878 1.00 92.25 68 VAL A C 1
ATOM 532 O O . VAL A 1 68 ? 8.291 -3.130 -21.551 1.00 92.25 68 VAL A O 1
ATOM 535 N N . TYR A 1 69 ? 9.528 -3.699 -19.771 1.00 92.44 69 TYR A N 1
ATOM 536 C CA . TYR A 1 69 ? 8.566 -4.703 -19.294 1.00 92.44 69 TYR A CA 1
ATOM 537 C C . TYR A 1 69 ? 7.206 -4.111 -18.921 1.00 92.44 69 TYR A C 1
ATOM 539 O O . TYR A 1 69 ? 6.183 -4.763 -19.130 1.00 92.44 69 TYR A O 1
ATOM 547 N N . PHE A 1 70 ? 7.184 -2.876 -18.418 1.00 93.06 70 PHE A N 1
ATOM 548 C CA . PHE A 1 70 ? 5.947 -2.144 -18.173 1.00 93.06 70 PHE A CA 1
ATOM 549 C C . PHE A 1 70 ? 5.150 -1.928 -19.467 1.00 93.06 70 PHE A C 1
ATOM 551 O O . PHE A 1 70 ? 3.961 -2.240 -19.503 1.00 93.06 70 PHE A O 1
ATOM 558 N N . HIS A 1 71 ? 5.804 -1.489 -20.549 1.00 90.50 71 HIS A N 1
ATOM 559 C CA . HIS A 1 71 ? 5.161 -1.332 -21.863 1.00 90.50 71 HIS A CA 1
ATOM 560 C C . HIS A 1 71 ? 4.758 -2.669 -22.504 1.00 90.50 71 HIS A C 1
ATOM 562 O O . HIS A 1 71 ? 3.746 -2.735 -23.198 1.00 90.50 71 HIS A O 1
ATOM 568 N N . LEU A 1 72 ? 5.490 -3.752 -22.222 1.00 91.00 72 LEU A N 1
ATOM 569 C CA . LEU A 1 72 ? 5.129 -5.117 -22.634 1.00 91.00 72 LEU A CA 1
ATOM 570 C C . LEU A 1 72 ? 3.953 -5.711 -21.835 1.00 91.00 72 LEU A C 1
ATOM 572 O O . LEU A 1 72 ? 3.441 -6.769 -22.198 1.00 91.00 72 LEU A O 1
ATOM 576 N N . GLY A 1 73 ? 3.535 -5.066 -20.742 1.00 89.62 73 GLY A N 1
ATOM 577 C CA . GLY A 1 73 ? 2.472 -5.543 -19.856 1.00 89.62 73 GLY A CA 1
ATOM 578 C C . GLY A 1 73 ? 2.900 -6.630 -18.860 1.00 89.62 73 GLY A C 1
ATOM 579 O O . GLY A 1 73 ? 2.046 -7.169 -18.154 1.00 89.62 73 GLY A O 1
ATOM 580 N N . SER A 1 74 ? 4.197 -6.955 -18.755 1.00 92.50 74 SER A N 1
ATOM 581 C CA . SER A 1 74 ? 4.698 -7.871 -17.719 1.00 92.50 74 SER A CA 1
ATOM 582 C C . SER A 1 74 ? 5.053 -7.110 -16.439 1.00 92.50 74 SER A C 1
ATOM 584 O O . SER A 1 74 ? 6.200 -6.734 -16.189 1.00 92.50 74 SER A O 1
ATOM 586 N N . TYR A 1 75 ? 4.046 -6.870 -15.599 1.00 92.44 75 TYR A N 1
ATOM 587 C CA . TYR A 1 75 ? 4.204 -6.046 -14.396 1.00 92.44 75 TYR A CA 1
ATOM 588 C C . TYR A 1 75 ? 5.036 -6.695 -13.282 1.00 92.44 75 TYR A C 1
ATOM 590 O O . TYR A 1 75 ? 5.676 -5.982 -12.515 1.00 92.44 75 TYR A O 1
ATOM 598 N N . LEU A 1 76 ? 5.058 -8.029 -13.175 1.00 89.06 76 LEU A N 1
ATOM 599 C CA . LEU A 1 76 ? 5.861 -8.722 -12.154 1.00 89.06 76 LEU A CA 1
ATOM 600 C C . LEU A 1 76 ? 7.360 -8.652 -12.462 1.00 89.06 76 LEU A C 1
ATOM 602 O O . LEU A 1 76 ? 8.169 -8.391 -11.565 1.00 89.06 76 LEU A O 1
ATOM 606 N N . ASP A 1 77 ? 7.726 -8.840 -13.730 1.00 90.38 77 ASP A N 1
ATOM 607 C CA . ASP A 1 77 ? 9.111 -8.690 -14.175 1.00 90.38 77 ASP A CA 1
ATOM 608 C C . ASP A 1 77 ? 9.534 -7.228 -14.051 1.00 90.38 77 ASP A C 1
ATOM 610 O O . ASP A 1 77 ? 10.571 -6.938 -13.452 1.00 90.38 77 ASP A O 1
ATOM 614 N N . SER A 1 78 ? 8.673 -6.304 -14.495 1.00 93.06 78 SER A N 1
ATOM 615 C CA . SER A 1 78 ? 8.867 -4.867 -14.304 1.00 93.06 78 SER A CA 1
ATOM 616 C C . SER A 1 78 ? 9.127 -4.532 -12.831 1.00 93.06 78 SER A C 1
ATOM 618 O O . SER A 1 78 ? 10.186 -4.009 -12.504 1.00 93.06 78 SER A O 1
ATOM 620 N N . LEU A 1 79 ? 8.269 -4.963 -11.900 1.00 92.12 79 LEU A N 1
ATOM 621 C CA . LEU A 1 79 ? 8.477 -4.754 -10.463 1.00 92.12 79 LEU A CA 1
ATOM 622 C C . LEU A 1 79 ? 9.831 -5.301 -9.980 1.00 92.12 79 LEU A C 1
ATOM 624 O O . LEU A 1 79 ? 10.539 -4.632 -9.229 1.00 92.12 79 LEU A O 1
ATOM 628 N N . THR A 1 80 ? 10.226 -6.495 -10.419 1.00 90.94 80 THR A N 1
ATOM 629 C CA . THR A 1 80 ? 11.498 -7.114 -10.013 1.00 90.94 80 THR A CA 1
ATOM 630 C C . THR A 1 80 ? 12.702 -6.272 -10.440 1.00 90.94 80 THR A C 1
ATOM 632 O O . THR A 1 80 ? 13.662 -6.121 -9.676 1.00 90.94 80 THR A O 1
ATOM 635 N N . TYR A 1 81 ? 12.659 -5.695 -11.641 1.00 90.88 81 TYR A N 1
ATOM 636 C CA . TYR A 1 81 ? 13.699 -4.796 -12.138 1.00 90.88 81 TYR A CA 1
ATOM 637 C C . TYR A 1 81 ? 13.606 -3.389 -11.529 1.00 90.88 81 TYR A C 1
ATOM 639 O O . TYR A 1 81 ? 14.638 -2.822 -11.167 1.00 90.88 81 TYR A O 1
ATOM 647 N N . ALA A 1 82 ? 12.402 -2.874 -11.276 1.00 91.62 82 ALA A N 1
ATOM 648 C CA . ALA A 1 82 ? 12.182 -1.627 -10.546 1.00 91.62 82 ALA A CA 1
ATOM 649 C C . ALA A 1 82 ? 12.820 -1.681 -9.148 1.00 91.62 82 ALA A C 1
ATOM 651 O O . ALA A 1 82 ? 13.576 -0.784 -8.772 1.00 91.62 82 ALA A O 1
ATOM 652 N N . LEU A 1 83 ? 12.624 -2.779 -8.410 1.00 90.12 83 LEU A N 1
ATOM 653 C CA . LEU A 1 83 ? 13.245 -2.994 -7.098 1.00 90.12 83 LEU A CA 1
ATOM 654 C C . LEU A 1 83 ? 14.780 -3.052 -7.163 1.00 90.12 83 LEU A C 1
ATOM 656 O O . LEU A 1 83 ? 15.449 -2.703 -6.191 1.00 90.12 83 LEU A O 1
ATOM 660 N N . ARG A 1 84 ? 15.360 -3.486 -8.292 1.00 88.12 84 ARG A N 1
ATOM 661 C CA . ARG A 1 84 ? 16.818 -3.481 -8.512 1.00 88.12 84 ARG A CA 1
ATOM 662 C C . ARG A 1 84 ? 17.361 -2.084 -8.804 1.00 88.12 84 ARG A C 1
ATOM 664 O O . ARG A 1 84 ? 18.508 -1.830 -8.455 1.00 88.12 84 ARG A O 1
ATOM 671 N N . SER A 1 85 ? 16.562 -1.212 -9.418 1.00 85.19 85 SER A N 1
ATOM 672 C CA . SER A 1 85 ? 16.956 0.171 -9.724 1.00 85.19 85 SER A CA 1
ATOM 673 C C . SER A 1 85 ? 17.053 1.068 -8.484 1.00 85.19 85 SER A C 1
ATOM 675 O O . SER A 1 85 ? 17.723 2.097 -8.515 1.00 85.19 85 SER A O 1
ATOM 677 N N . GLY A 1 86 ? 16.414 0.666 -7.378 1.00 83.00 86 GLY A N 1
ATOM 678 C CA . GLY A 1 86 ? 16.534 1.317 -6.077 1.00 83.00 86 GLY A CA 1
ATOM 679 C C . GLY A 1 86 ? 16.134 2.799 -6.122 1.00 83.00 86 GLY A C 1
ATOM 680 O O . GLY A 1 86 ? 14.972 3.096 -6.405 1.00 83.00 86 GLY A O 1
ATOM 681 N N . PRO A 1 87 ? 17.049 3.742 -5.824 1.00 81.88 87 PRO A N 1
ATOM 682 C CA . PRO A 1 87 ? 16.726 5.168 -5.769 1.00 81.88 87 PRO A CA 1
ATOM 683 C C . PRO A 1 87 ? 16.344 5.762 -7.132 1.00 81.88 87 PRO A C 1
ATOM 685 O O . PRO A 1 87 ? 15.592 6.737 -7.165 1.00 81.88 87 PRO A O 1
ATOM 688 N N . MET A 1 88 ? 16.808 5.171 -8.239 1.00 81.38 88 MET A N 1
ATOM 689 C CA . MET A 1 88 ? 16.566 5.693 -9.590 1.00 81.38 88 MET A CA 1
ATOM 690 C C . MET A 1 88 ? 15.085 5.638 -9.981 1.00 81.38 88 MET A C 1
ATOM 692 O O . MET A 1 88 ? 14.601 6.542 -10.654 1.00 81.38 88 MET A O 1
ATOM 696 N N . LEU A 1 89 ? 14.332 4.657 -9.467 1.00 83.06 89 LEU A N 1
ATOM 697 C CA . LEU A 1 89 ? 12.884 4.547 -9.681 1.00 83.06 89 LEU A CA 1
ATOM 698 C C . LEU A 1 89 ? 12.124 5.812 -9.271 1.00 83.06 89 LEU A C 1
ATOM 700 O O . LEU A 1 89 ? 11.145 6.194 -9.901 1.00 83.06 89 LEU A O 1
ATOM 704 N N . HIS A 1 90 ? 12.552 6.459 -8.188 1.00 76.19 90 HIS A N 1
ATOM 705 C CA . HIS A 1 90 ? 11.864 7.633 -7.661 1.00 76.19 90 HIS A CA 1
ATOM 706 C C . HIS A 1 90 ? 12.201 8.926 -8.406 1.00 76.19 90 HIS A C 1
ATOM 708 O O . HIS A 1 90 ? 11.505 9.918 -8.202 1.00 76.19 90 HIS A O 1
ATOM 714 N N . GLN A 1 91 ? 13.269 8.929 -9.203 1.00 80.50 91 GLN A N 1
ATOM 715 C CA . GLN A 1 91 ? 13.724 10.095 -9.960 1.00 80.50 91 GLN A CA 1
ATOM 716 C C . GLN A 1 91 ? 13.076 10.175 -11.345 1.00 80.50 91 GLN A C 1
ATOM 718 O O . GLN A 1 91 ? 13.243 11.171 -12.046 1.00 80.50 91 GLN A O 1
ATOM 723 N N . ASP A 1 92 ? 12.330 9.143 -11.739 1.00 81.56 92 ASP A N 1
ATOM 724 C CA . ASP A 1 92 ? 11.693 9.105 -13.041 1.00 81.56 92 ASP A CA 1
ATOM 725 C C . ASP A 1 92 ? 10.604 10.176 -13.205 1.00 81.56 92 ASP A C 1
ATOM 727 O O . ASP A 1 92 ? 9.774 10.369 -12.313 1.00 81.56 92 ASP A O 1
ATOM 731 N N . PRO A 1 93 ? 10.529 10.827 -14.381 1.00 81.88 93 PRO A N 1
ATOM 732 C CA . PRO A 1 93 ? 9.501 11.829 -14.660 1.00 81.88 93 PRO A CA 1
ATOM 733 C C . PRO A 1 93 ? 8.115 11.208 -14.896 1.00 81.88 93 PRO A C 1
ATOM 735 O O . PRO A 1 93 ? 7.099 11.896 -14.801 1.00 81.88 93 PRO A O 1
ATOM 738 N N . ASN A 1 94 ? 8.053 9.913 -15.223 1.00 85.19 94 ASN A N 1
ATOM 739 C CA . ASN A 1 94 ? 6.811 9.229 -15.559 1.00 85.19 94 ASN A CA 1
ATOM 740 C C . ASN A 1 94 ? 6.079 8.765 -14.287 1.00 85.19 94 ASN A C 1
ATOM 742 O O . ASN A 1 94 ? 6.257 7.642 -13.812 1.00 85.19 94 ASN A O 1
ATOM 746 N N . GLN A 1 95 ? 5.230 9.643 -13.747 1.00 86.50 95 GLN A N 1
ATOM 747 C CA . GLN A 1 95 ? 4.432 9.359 -12.548 1.00 86.50 95 GLN A CA 1
ATOM 748 C C . GLN A 1 95 ? 3.470 8.180 -12.741 1.00 86.50 95 GLN A C 1
ATOM 750 O O . GLN A 1 95 ? 3.325 7.367 -11.834 1.00 86.50 95 GLN A O 1
ATOM 755 N N . LEU A 1 96 ? 2.877 8.032 -13.932 1.00 88.69 96 LEU A N 1
ATOM 756 C CA . LEU A 1 96 ? 1.952 6.934 -14.233 1.00 88.69 96 LEU A CA 1
ATOM 757 C C . LEU A 1 96 ? 2.634 5.568 -14.085 1.00 88.69 96 LEU A C 1
ATOM 759 O O . LEU A 1 96 ? 2.071 4.648 -13.489 1.00 88.69 96 LEU A O 1
ATOM 763 N N . TYR A 1 97 ? 3.853 5.445 -14.612 1.00 90.44 97 TYR A N 1
ATOM 764 C CA . TYR A 1 97 ? 4.667 4.245 -14.455 1.00 90.44 97 TYR A CA 1
ATOM 765 C C . TYR A 1 97 ? 4.951 3.967 -12.973 1.00 90.44 97 TYR A C 1
ATOM 767 O O . TYR A 1 97 ? 4.661 2.873 -12.489 1.00 90.44 97 TYR A O 1
ATOM 775 N N . ILE A 1 98 ? 5.436 4.969 -12.232 1.00 89.56 98 ILE A N 1
ATOM 776 C CA . ILE A 1 98 ? 5.756 4.826 -10.806 1.00 89.56 98 ILE A CA 1
ATOM 777 C C . ILE A 1 98 ? 4.530 4.371 -10.007 1.00 89.56 98 ILE A C 1
ATOM 779 O O . ILE A 1 98 ? 4.630 3.438 -9.209 1.00 89.56 98 ILE A O 1
ATOM 783 N N . ASP A 1 99 ? 3.377 5.004 -10.209 1.00 89.12 99 ASP A N 1
ATOM 784 C CA . ASP A 1 99 ? 2.166 4.696 -9.450 1.00 89.12 99 ASP A CA 1
ATOM 785 C C . ASP A 1 99 ? 1.621 3.308 -9.789 1.00 89.12 99 ASP A C 1
ATOM 787 O O . ASP A 1 99 ? 1.241 2.561 -8.888 1.00 89.12 99 ASP A O 1
ATOM 791 N N . THR A 1 100 ? 1.696 2.895 -11.055 1.00 91.81 100 THR A N 1
ATOM 792 C CA . THR A 1 100 ? 1.309 1.534 -11.452 1.00 91.81 100 THR A CA 1
ATOM 793 C C . THR A 1 100 ? 2.231 0.484 -10.823 1.00 91.81 100 THR A C 1
ATOM 795 O O . THR A 1 100 ? 1.761 -0.534 -10.314 1.00 91.81 100 THR A O 1
ATOM 798 N N . ILE A 1 101 ? 3.544 0.743 -10.778 1.00 92.06 101 ILE A N 1
ATOM 799 C CA . ILE A 1 101 ? 4.503 -0.148 -10.110 1.00 92.06 101 ILE A CA 1
ATOM 800 C C . ILE A 1 101 ? 4.242 -0.224 -8.607 1.00 92.06 101 ILE A C 1
ATOM 802 O O . ILE A 1 101 ? 4.310 -1.318 -8.050 1.00 92.06 101 ILE A O 1
ATOM 806 N N . LYS A 1 102 ? 3.897 0.888 -7.943 1.00 90.56 102 LYS A N 1
ATOM 807 C CA . LYS A 1 102 ? 3.512 0.872 -6.521 1.00 90.56 102 LYS A CA 1
ATOM 808 C C . LYS A 1 102 ? 2.276 0.007 -6.279 1.00 90.56 102 LYS A C 1
ATOM 810 O O . LYS A 1 102 ? 2.300 -0.806 -5.361 1.00 90.56 102 LYS A O 1
ATOM 815 N N . VAL A 1 103 ? 1.233 0.136 -7.102 1.00 91.56 103 VAL A N 1
ATOM 816 C CA . VAL A 1 103 ? 0.016 -0.688 -6.983 1.00 91.56 103 VAL A CA 1
ATOM 817 C C . VAL A 1 103 ? 0.364 -2.172 -7.103 1.00 91.56 103 VAL A C 1
ATOM 819 O O . VAL A 1 103 ? 0.049 -2.960 -6.212 1.00 91.56 103 VAL A O 1
ATOM 822 N N . HIS A 1 104 ? 1.124 -2.551 -8.134 1.00 92.56 104 HIS A N 1
ATOM 823 C CA . HIS A 1 104 ? 1.569 -3.937 -8.287 1.00 92.56 104 HIS A CA 1
ATOM 824 C C . HIS A 1 104 ? 2.510 -4.401 -7.165 1.00 92.56 104 HIS A C 1
ATOM 826 O O . HIS A 1 104 ? 2.487 -5.579 -6.804 1.00 92.56 104 HIS A O 1
ATOM 832 N N . ALA A 1 105 ? 3.312 -3.503 -6.586 1.00 92.50 105 ALA A N 1
ATOM 833 C CA . ALA A 1 105 ? 4.152 -3.801 -5.431 1.00 92.50 105 ALA A CA 1
ATOM 834 C C . ALA A 1 105 ? 3.315 -4.134 -4.190 1.00 92.50 105 ALA A C 1
ATOM 836 O O . ALA A 1 105 ? 3.618 -5.113 -3.506 1.00 92.50 105 ALA A O 1
ATOM 837 N N . ILE A 1 106 ? 2.256 -3.362 -3.923 1.00 92.12 106 ILE A N 1
ATOM 838 C CA . ILE A 1 106 ? 1.311 -3.614 -2.826 1.00 92.12 106 ILE A CA 1
ATOM 839 C C . ILE A 1 106 ? 0.630 -4.969 -3.037 1.00 92.12 106 ILE A C 1
ATOM 841 O O . ILE A 1 106 ? 0.708 -5.831 -2.163 1.00 92.12 106 ILE A O 1
ATOM 845 N N . ASP A 1 107 ? 0.061 -5.210 -4.221 1.00 91.81 107 ASP A N 1
ATOM 846 C CA . ASP A 1 107 ? -0.602 -6.479 -4.546 1.00 91.81 107 ASP A CA 1
ATOM 847 C C . ASP A 1 107 ? 0.333 -7.680 -4.376 1.00 91.81 107 ASP A C 1
ATOM 849 O O . ASP A 1 107 ? -0.044 -8.724 -3.832 1.00 91.81 107 ASP A O 1
ATOM 853 N N . HIS A 1 108 ? 1.572 -7.551 -4.854 1.00 91.38 108 HIS A N 1
ATOM 854 C CA . HIS A 1 108 ? 2.577 -8.597 -4.726 1.00 91.38 108 HIS A CA 1
ATOM 855 C C . HIS A 1 108 ? 2.960 -8.831 -3.258 1.00 91.38 108 HIS A C 1
ATOM 857 O O . HIS A 1 108 ? 3.049 -9.979 -2.821 1.00 91.38 108 HIS A O 1
ATOM 863 N N . TYR A 1 109 ? 3.114 -7.762 -2.473 1.00 91.06 109 TYR A N 1
ATOM 864 C CA . TYR A 1 109 ? 3.398 -7.841 -1.041 1.00 91.06 109 TYR A CA 1
ATOM 865 C C . TYR A 1 109 ? 2.283 -8.560 -0.269 1.00 91.06 109 TYR A C 1
ATOM 867 O O . TYR A 1 109 ? 2.566 -9.444 0.541 1.00 91.06 109 TYR A O 1
ATOM 875 N N . ILE A 1 110 ? 1.019 -8.238 -0.554 1.00 89.38 110 ILE A N 1
ATOM 876 C CA . ILE A 1 110 ? -0.149 -8.877 0.071 1.00 89.38 110 ILE A CA 1
ATOM 877 C C . ILE A 1 110 ? -0.162 -10.379 -0.235 1.00 89.38 110 ILE A C 1
ATOM 879 O O . ILE A 1 110 ? -0.315 -11.201 0.673 1.00 89.38 110 ILE A O 1
ATOM 883 N N . LYS A 1 111 ? 0.077 -10.757 -1.499 1.00 89.56 111 LYS A N 1
ATOM 884 C CA . LYS A 1 111 ? 0.155 -12.166 -1.920 1.00 89.56 111 LYS A CA 1
ATOM 885 C C . LYS A 1 111 ? 1.266 -12.925 -1.197 1.00 89.56 111 LYS A C 1
ATOM 887 O O . LYS A 1 111 ? 1.027 -14.036 -0.727 1.00 89.56 111 LYS A O 1
ATOM 892 N N . LEU A 1 112 ? 2.453 -12.326 -1.077 1.00 88.88 112 LEU A N 1
ATOM 893 C CA . LEU A 1 112 ? 3.570 -12.925 -0.342 1.00 88.88 112 LEU A CA 1
ATOM 894 C C . LEU A 1 112 ? 3.239 -13.089 1.140 1.00 88.88 112 LEU A C 1
ATOM 896 O O . LEU A 1 112 ? 3.526 -14.129 1.718 1.00 88.88 112 LEU A O 1
ATOM 900 N N . ARG A 1 113 ? 2.590 -12.099 1.755 1.00 83.75 113 ARG A N 1
ATOM 901 C CA . ARG A 1 113 ? 2.254 -12.148 3.180 1.00 83.75 113 ARG A CA 1
ATOM 902 C C . ARG A 1 113 ? 1.163 -13.171 3.506 1.00 83.75 113 ARG A C 1
ATOM 904 O O . ARG A 1 113 ? 1.172 -13.745 4.594 1.00 83.75 113 ARG A O 1
ATOM 911 N N . ALA A 1 114 ? 0.257 -13.439 2.567 1.00 83.12 114 ALA A N 1
ATOM 912 C CA . ALA A 1 114 ? -0.709 -14.527 2.686 1.00 83.12 114 ALA A CA 1
ATOM 913 C C . ALA A 1 114 ? -0.035 -15.917 2.663 1.00 83.12 114 ALA A C 1
ATOM 915 O O . ALA A 1 114 ? -0.535 -16.864 3.277 1.00 83.12 114 ALA A O 1
ATOM 916 N N . GLN A 1 115 ? 1.113 -16.044 1.991 1.00 85.56 115 GLN A N 1
ATOM 917 C CA . GLN A 1 115 ? 1.901 -17.273 1.905 1.00 85.56 115 GLN A CA 1
ATOM 918 C C . GLN A 1 115 ? 2.945 -17.316 3.031 1.00 85.56 115 GLN A C 1
ATOM 920 O O . GLN A 1 115 ? 4.030 -16.757 2.919 1.00 85.56 115 GLN A O 1
ATOM 925 N N . LYS A 1 116 ? 2.637 -18.016 4.129 1.00 65.94 116 LYS A N 1
ATOM 926 C CA . LYS A 1 116 ? 3.472 -18.044 5.350 1.00 65.94 116 LYS A CA 1
ATOM 927 C C . LYS A 1 116 ? 4.931 -18.504 5.163 1.00 65.94 116 LYS A C 1
ATOM 929 O O . LYS A 1 116 ? 5.747 -18.204 6.028 1.00 65.94 116 LYS A O 1
ATOM 934 N N . ASP A 1 117 ? 5.255 -19.179 4.060 1.00 64.25 117 ASP A N 1
ATOM 935 C CA . ASP A 1 117 ? 6.590 -19.726 3.771 1.00 64.25 117 ASP A CA 1
ATOM 936 C C . ASP A 1 117 ? 7.389 -18.910 2.733 1.00 64.25 117 ASP A C 1
ATOM 938 O O . ASP A 1 117 ? 8.519 -19.267 2.388 1.00 64.25 117 ASP A O 1
ATOM 942 N N . ALA A 1 118 ? 6.825 -17.818 2.204 1.00 73.94 118 ALA A N 1
ATOM 943 C CA . ALA A 1 118 ? 7.484 -17.030 1.172 1.00 73.94 118 ALA A CA 1
ATOM 944 C C . ALA A 1 118 ? 8.549 -16.097 1.772 1.00 73.94 118 ALA A C 1
ATOM 946 O O . ALA A 1 118 ? 8.296 -15.318 2.693 1.00 73.94 118 ALA A O 1
ATOM 947 N N . LYS A 1 119 ? 9.766 -16.145 1.221 1.00 76.25 119 LYS A N 1
ATOM 948 C CA . LYS A 1 119 ? 10.843 -15.228 1.603 1.00 76.25 119 LYS A CA 1
ATOM 949 C C . LYS A 1 119 ? 10.524 -13.828 1.077 1.00 76.25 119 LYS A C 1
ATOM 951 O O . LYS A 1 119 ? 10.561 -13.604 -0.130 1.00 76.25 119 LYS A O 1
ATOM 956 N N . MET A 1 120 ? 10.240 -12.896 1.983 1.00 79.62 120 MET A N 1
ATOM 957 C CA . MET A 1 120 ? 10.017 -11.494 1.630 1.00 79.62 120 MET A CA 1
ATOM 958 C C . MET A 1 120 ? 11.328 -10.854 1.153 1.00 79.62 120 MET A C 1
ATOM 960 O O . MET A 1 120 ? 12.364 -10.990 1.808 1.00 79.62 120 MET A O 1
ATOM 964 N N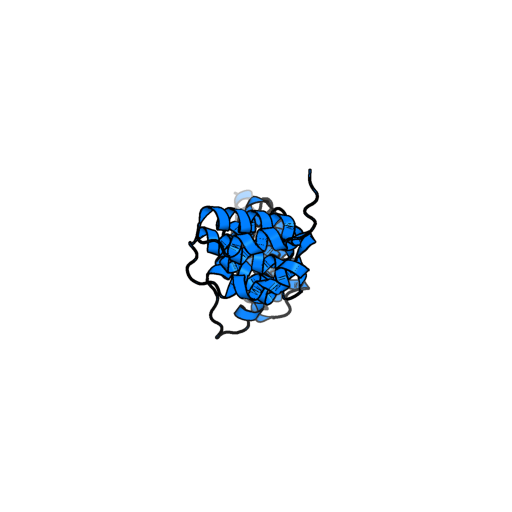 . ASP A 1 121 ? 11.287 -10.160 0.013 1.00 84.00 121 ASP A N 1
ATOM 965 C CA . ASP A 1 121 ? 12.427 -9.379 -0.471 1.00 84.00 121 ASP A CA 1
ATOM 966 C C . ASP A 1 121 ? 12.554 -8.091 0.368 1.00 84.00 121 ASP A C 1
ATOM 968 O O . ASP A 1 121 ? 11.610 -7.291 0.394 1.00 84.00 121 ASP A O 1
ATOM 972 N N . PRO A 1 122 ? 13.703 -7.837 1.025 1.00 88.19 122 PRO A N 1
ATOM 973 C CA . PRO A 1 122 ? 13.928 -6.601 1.776 1.00 88.19 122 PRO A CA 1
ATOM 974 C C . PRO A 1 122 ? 13.732 -5.325 0.945 1.00 88.19 122 PRO A C 1
ATOM 976 O O . PRO A 1 122 ? 13.372 -4.274 1.479 1.00 88.19 122 PRO A O 1
ATOM 979 N N . ARG A 1 123 ? 13.962 -5.390 -0.373 1.00 88.94 123 ARG A N 1
ATOM 980 C CA . ARG A 1 123 ? 13.791 -4.243 -1.278 1.00 88.94 123 ARG A CA 1
ATOM 981 C C . ARG A 1 123 ? 12.326 -3.866 -1.439 1.00 88.94 123 ARG A C 1
ATOM 983 O O . ARG A 1 123 ? 12.010 -2.680 -1.455 1.00 88.94 123 ARG A O 1
ATOM 990 N N . LEU A 1 124 ? 11.444 -4.864 -1.508 1.00 89.44 124 LEU A N 1
ATOM 991 C CA . LEU A 1 124 ? 10.002 -4.645 -1.581 1.00 89.44 124 LEU A CA 1
ATOM 992 C C . LEU A 1 124 ? 9.499 -3.991 -0.292 1.00 89.44 124 LEU A C 1
ATOM 994 O O . LEU A 1 124 ? 8.780 -2.999 -0.342 1.00 89.44 124 LEU A O 1
ATOM 998 N N . GLU A 1 125 ? 9.946 -4.486 0.863 1.00 89.81 125 GLU A N 1
ATOM 999 C CA . GLU A 1 125 ? 9.610 -3.874 2.150 1.00 89.81 125 GLU A CA 1
ATOM 1000 C C . GLU A 1 125 ? 10.129 -2.431 2.258 1.00 89.81 125 GLU A C 1
ATOM 1002 O O . GLU A 1 125 ? 9.415 -1.546 2.725 1.00 89.81 125 GLU A O 1
ATOM 1007 N N . THR A 1 126 ? 11.339 -2.164 1.763 1.00 90.06 126 THR A N 1
ATOM 1008 C CA . THR A 1 126 ? 11.898 -0.804 1.725 1.00 90.06 126 THR A CA 1
ATOM 1009 C C . THR A 1 126 ? 11.058 0.129 0.850 1.00 90.06 126 THR A C 1
ATOM 1011 O O . THR A 1 126 ? 10.781 1.257 1.258 1.00 90.06 126 THR A O 1
ATOM 1014 N N . LEU A 1 127 ? 10.609 -0.339 -0.321 1.00 89.88 127 LEU A N 1
ATOM 1015 C CA . LEU A 1 127 ? 9.736 0.426 -1.214 1.00 89.88 127 LEU A CA 1
ATOM 1016 C C . LEU A 1 127 ? 8.408 0.785 -0.530 1.00 89.88 127 LEU A C 1
ATOM 1018 O O . LEU A 1 127 ? 8.012 1.951 -0.554 1.00 89.88 127 LEU A O 1
ATOM 1022 N N . LEU A 1 128 ? 7.752 -0.185 0.118 1.00 90.94 128 LEU A N 1
ATOM 1023 C CA . LEU A 1 128 ? 6.497 0.054 0.840 1.00 90.94 128 LEU A CA 1
ATOM 1024 C C . LEU A 1 128 ? 6.695 1.003 2.030 1.00 90.94 128 LEU A C 1
ATOM 1026 O O . LEU A 1 128 ? 5.920 1.939 2.196 1.00 90.94 128 LEU A O 1
ATOM 1030 N N . ASN A 1 129 ? 7.753 0.825 2.823 1.00 92.00 129 ASN A N 1
ATOM 1031 C CA . ASN A 1 129 ? 8.057 1.720 3.945 1.00 92.00 129 ASN A CA 1
ATOM 1032 C C . ASN A 1 129 ? 8.288 3.164 3.476 1.00 92.00 129 ASN A C 1
ATOM 1034 O O . ASN A 1 129 ? 7.820 4.107 4.110 1.00 92.00 129 ASN A O 1
ATOM 1038 N N . ASN A 1 130 ? 8.975 3.356 2.348 1.00 89.44 130 ASN A N 1
ATOM 1039 C CA . ASN A 1 130 ? 9.153 4.686 1.764 1.00 89.44 130 ASN A CA 1
ATOM 1040 C C . ASN A 1 130 ? 7.827 5.279 1.274 1.00 89.44 130 ASN A C 1
ATOM 1042 O O . ASN A 1 130 ? 7.623 6.484 1.393 1.00 89.44 130 ASN A O 1
ATOM 1046 N N . MET A 1 131 ? 6.922 4.449 0.752 1.00 89.25 131 MET A N 1
ATOM 1047 C CA . MET A 1 131 ? 5.581 4.884 0.370 1.00 89.25 131 MET A CA 1
ATOM 1048 C C . MET A 1 131 ? 4.774 5.352 1.588 1.00 89.25 131 MET A C 1
ATOM 1050 O O . MET A 1 131 ? 4.198 6.432 1.528 1.00 89.25 131 MET A O 1
ATOM 1054 N N . PHE A 1 132 ? 4.800 4.617 2.707 1.00 92.38 132 PHE A N 1
ATOM 1055 C CA . PHE A 1 132 ? 4.148 5.055 3.948 1.00 92.38 132 PHE A CA 1
ATOM 1056 C C . PHE A 1 132 ? 4.695 6.390 4.454 1.00 92.38 132 PHE A C 1
ATOM 1058 O O . PHE A 1 132 ? 3.913 7.295 4.739 1.00 92.38 132 PHE A O 1
ATOM 1065 N N . ARG A 1 133 ? 6.026 6.539 4.505 1.00 92.06 133 ARG A N 1
ATOM 1066 C CA . ARG A 1 133 ? 6.669 7.798 4.919 1.00 92.06 133 ARG A CA 1
ATOM 1067 C C . ARG A 1 133 ? 6.227 8.970 4.057 1.00 92.06 133 ARG A C 1
ATOM 1069 O O . ARG A 1 133 ? 5.802 9.978 4.602 1.00 92.06 133 ARG A O 1
ATOM 1076 N N . ARG A 1 134 ? 6.245 8.809 2.731 1.00 90.06 134 ARG A N 1
ATOM 1077 C CA . ARG A 1 134 ? 5.782 9.852 1.805 1.00 90.06 134 ARG A CA 1
ATOM 1078 C C . ARG A 1 134 ? 4.313 10.190 2.008 1.00 90.06 134 ARG A C 1
ATOM 1080 O O . ARG A 1 134 ? 3.977 11.359 2.078 1.00 90.06 134 ARG A O 1
ATOM 1087 N N . CYS A 1 135 ? 3.440 9.195 2.175 1.00 91.31 135 CYS A N 1
ATOM 1088 C CA . CYS A 1 135 ? 2.028 9.464 2.451 1.00 91.31 135 CYS A CA 1
ATOM 1089 C C . CYS A 1 135 ? 1.826 10.260 3.748 1.00 91.31 135 CYS A C 1
ATOM 1091 O O . CYS A 1 135 ? 0.917 11.082 3.807 1.00 91.31 135 CYS A O 1
ATOM 1093 N N . ILE A 1 136 ? 2.645 10.025 4.775 1.00 90.94 136 ILE A N 1
ATOM 1094 C CA . ILE A 1 136 ? 2.606 10.790 6.028 1.00 90.94 136 ILE A CA 1
ATOM 1095 C C . ILE A 1 136 ? 3.145 12.212 5.813 1.00 90.94 136 ILE A C 1
ATOM 1097 O O . ILE A 1 136 ? 2.501 13.169 6.232 1.00 90.94 136 ILE A O 1
ATOM 1101 N N . GLU A 1 137 ? 4.279 12.362 5.121 1.00 92.25 137 GLU A N 1
ATOM 1102 C CA . GLU A 1 137 ? 4.872 13.664 4.768 1.00 92.25 137 GLU A CA 1
ATOM 1103 C C . GLU A 1 137 ? 3.914 14.526 3.925 1.00 92.25 137 GLU A C 1
ATOM 1105 O O . GLU A 1 137 ? 3.781 15.724 4.169 1.00 92.25 137 GLU A O 1
ATOM 1110 N N . ASP A 1 138 ? 3.183 13.899 3.001 1.00 92.50 138 ASP A N 1
ATOM 1111 C CA . ASP A 1 138 ? 2.187 14.530 2.130 1.00 92.50 138 ASP A CA 1
ATOM 1112 C C . ASP A 1 138 ? 0.812 14.716 2.814 1.00 92.50 138 ASP A C 1
ATOM 1114 O O . ASP A 1 138 ? -0.160 15.091 2.155 1.00 92.50 138 ASP A O 1
ATOM 1118 N N . GLN A 1 139 ? 0.692 14.428 4.120 1.00 92.19 139 GLN A N 1
ATOM 1119 C CA . GLN A 1 139 ? -0.550 14.511 4.913 1.00 92.19 139 GLN A CA 1
ATOM 1120 C C . GLN A 1 139 ? -1.707 13.635 4.384 1.00 92.19 139 GLN A C 1
ATOM 1122 O O . GLN A 1 139 ? -2.885 13.836 4.696 1.00 92.19 139 GLN A O 1
ATOM 1127 N N . GLN A 1 140 ? -1.395 12.601 3.604 1.00 93.19 140 GLN A N 1
ATOM 1128 C CA . GLN A 1 140 ? -2.350 11.642 3.048 1.00 93.19 140 GLN A CA 1
ATOM 1129 C C . GLN A 1 140 ? -2.626 10.477 4.016 1.00 93.19 140 GLN A C 1
ATOM 1131 O O . GLN A 1 140 ? -2.591 9.301 3.638 1.00 93.19 140 GLN A O 1
ATOM 1136 N N . TYR A 1 141 ? -2.959 10.783 5.274 1.00 94.38 141 TYR A N 1
ATOM 1137 C CA . TYR A 1 141 ? -3.127 9.782 6.341 1.00 94.38 141 TYR A CA 1
ATOM 1138 C C . TYR A 1 141 ? -4.181 8.715 6.018 1.00 94.38 141 TYR A C 1
ATOM 1140 O O . TYR A 1 141 ? -3.986 7.536 6.295 1.00 94.38 141 TYR A O 1
ATOM 1148 N N . ARG A 1 142 ? -5.290 9.093 5.366 1.00 93.25 142 ARG A N 1
ATOM 1149 C CA . ARG A 1 142 ? -6.345 8.138 4.971 1.00 93.25 142 ARG A CA 1
ATOM 1150 C C . ARG A 1 142 ? -5.857 7.098 3.968 1.00 93.25 142 ARG A C 1
ATOM 1152 O O . ARG A 1 142 ? -6.305 5.954 4.019 1.00 93.25 142 ARG A O 1
ATOM 1159 N N . HIS A 1 143 ? -4.961 7.494 3.066 1.00 92.12 143 HIS A N 1
ATOM 1160 C CA . HIS A 1 143 ? -4.366 6.575 2.105 1.00 92.12 143 HIS A CA 1
ATOM 1161 C C . HIS A 1 143 ? -3.382 5.640 2.814 1.00 92.12 143 HIS A C 1
ATOM 1163 O O . HIS A 1 143 ? -3.501 4.426 2.675 1.00 92.12 143 HIS A O 1
ATOM 1169 N N . ALA A 1 144 ? -2.515 6.186 3.677 1.00 94.38 144 ALA A N 1
ATOM 1170 C CA . ALA A 1 144 ? -1.606 5.394 4.506 1.00 94.38 144 ALA A CA 1
ATOM 1171 C C . ALA A 1 144 ? -2.351 4.354 5.365 1.00 94.38 144 ALA A C 1
ATOM 1173 O O . ALA A 1 144 ? -1.952 3.194 5.401 1.00 94.38 144 ALA A O 1
ATOM 1174 N N . ILE A 1 145 ? -3.473 4.733 5.989 1.00 94.75 145 ILE A N 1
ATOM 1175 C CA . ILE A 1 145 ? -4.337 3.819 6.754 1.00 94.75 145 ILE A CA 1
ATOM 1176 C C . ILE A 1 145 ? -4.882 2.696 5.864 1.00 94.75 145 ILE A C 1
ATOM 1178 O O . ILE A 1 145 ? -4.831 1.534 6.261 1.00 94.75 145 ILE A O 1
ATOM 1182 N N . GLY A 1 146 ? -5.383 3.023 4.668 1.00 93.12 146 GLY A N 1
ATOM 1183 C CA . GLY A 1 146 ? -5.903 2.028 3.724 1.00 93.12 146 GLY A CA 1
ATOM 1184 C C . GLY A 1 146 ? -4.847 0.987 3.355 1.00 93.12 146 GLY A C 1
ATOM 1185 O O . GLY A 1 146 ? -5.056 -0.205 3.566 1.00 93.12 146 GLY A O 1
ATOM 1186 N N . ILE A 1 147 ? -3.668 1.448 2.927 1.00 92.12 147 ILE A N 1
ATOM 1187 C CA . ILE A 1 147 ? -2.548 0.567 2.571 1.00 92.12 147 ILE A CA 1
ATOM 1188 C C . ILE A 1 147 ? -2.086 -0.249 3.785 1.00 92.12 147 ILE A C 1
ATOM 1190 O O . ILE A 1 147 ? -1.783 -1.435 3.659 1.00 92.12 147 ILE A O 1
ATOM 1194 N N . ALA A 1 148 ? -2.022 0.348 4.979 1.00 94.44 148 ALA A N 1
ATOM 1195 C CA . ALA A 1 148 ? -1.602 -0.352 6.191 1.00 94.44 148 ALA A CA 1
ATOM 1196 C C . ALA A 1 148 ? -2.556 -1.506 6.533 1.00 94.44 148 ALA A C 1
ATOM 1198 O O . ALA A 1 148 ? -2.105 -2.593 6.897 1.00 94.44 148 ALA A O 1
ATOM 1199 N N . LEU A 1 149 ? -3.863 -1.296 6.355 1.00 93.25 149 LEU A N 1
ATOM 1200 C CA . LEU A 1 149 ? -4.871 -2.334 6.547 1.00 93.25 149 LEU A CA 1
ATOM 1201 C C . LEU A 1 149 ? -4.783 -3.421 5.468 1.00 93.25 149 LEU A C 1
ATOM 1203 O O . LEU A 1 149 ? -4.727 -4.596 5.817 1.00 93.25 149 LEU A O 1
ATOM 1207 N N . GLU A 1 150 ? -4.683 -3.058 4.186 1.00 90.50 150 GLU A N 1
ATOM 1208 C CA . GLU A 1 150 ? -4.546 -4.018 3.075 1.00 90.50 150 GLU A CA 1
ATOM 1209 C C . GLU A 1 150 ? -3.281 -4.874 3.195 1.00 90.50 150 GLU A C 1
ATOM 1211 O O . GLU A 1 150 ? -3.299 -6.081 2.963 1.00 90.50 150 GLU A O 1
ATOM 1216 N N . THR A 1 151 ? -2.174 -4.263 3.617 1.00 90.88 151 THR A N 1
ATOM 1217 C CA . THR A 1 151 ? -0.895 -4.952 3.813 1.00 90.88 151 THR A CA 1
ATOM 1218 C C . THR A 1 151 ? -0.788 -5.653 5.164 1.00 90.88 151 THR A C 1
ATOM 1220 O O . THR A 1 151 ? 0.208 -6.341 5.382 1.00 90.88 151 THR A O 1
ATOM 1223 N N . HIS A 1 152 ? -1.777 -5.520 6.059 1.00 90.94 152 HIS A N 1
ATOM 1224 C CA . HIS A 1 152 ? -1.799 -6.034 7.439 1.00 90.94 152 HIS A CA 1
ATOM 1225 C C . HIS A 1 152 ? -0.653 -5.489 8.331 1.00 90.94 152 HIS A C 1
ATOM 1227 O O . HIS A 1 152 ? -0.107 -6.187 9.194 1.00 90.94 152 HIS A O 1
ATOM 1233 N N . ARG A 1 153 ? -0.178 -4.264 8.087 1.00 91.56 153 ARG A N 1
ATOM 1234 C CA . ARG A 1 153 ? 0.904 -3.592 8.836 1.00 91.56 153 ARG A CA 1
ATOM 1235 C C . ARG A 1 153 ? 0.331 -2.709 9.951 1.00 91.56 153 ARG A C 1
ATOM 1237 O O . ARG A 1 153 ? 0.089 -1.520 9.762 1.00 91.56 153 ARG A O 1
ATOM 1244 N N . MET A 1 154 ? 0.120 -3.300 11.130 1.00 93.69 154 MET A N 1
ATOM 1245 C CA . MET A 1 154 ? -0.460 -2.591 12.283 1.00 93.69 154 MET A CA 1
ATOM 1246 C C . MET A 1 154 ? 0.459 -1.518 12.884 1.00 93.69 154 MET A C 1
ATOM 1248 O O . MET A 1 154 ? -0.018 -0.581 13.522 1.00 93.69 154 MET A O 1
ATOM 1252 N N . ASP A 1 155 ? 1.766 -1.639 12.662 1.00 93.50 155 ASP A N 1
ATOM 1253 C CA . ASP A 1 155 ? 2.770 -0.632 12.997 1.00 93.50 155 ASP A CA 1
ATOM 1254 C C . ASP A 1 155 ? 2.501 0.684 12.256 1.00 93.50 155 ASP A C 1
ATOM 1256 O O . ASP A 1 155 ? 2.248 1.707 12.893 1.00 93.50 155 ASP A O 1
ATOM 1260 N N . TRP A 1 156 ? 2.428 0.627 10.923 1.00 94.62 156 TRP A N 1
ATOM 1261 C CA . TRP A 1 156 ? 2.128 1.791 10.089 1.00 94.62 156 TRP A CA 1
ATOM 1262 C C . TRP A 1 156 ? 0.700 2.299 10.275 1.00 94.62 156 TRP A C 1
ATOM 1264 O O . TRP A 1 156 ? 0.472 3.503 10.228 1.00 94.62 156 TRP A O 1
ATOM 1274 N N . PHE A 1 157 ? -0.260 1.406 10.535 1.00 95.81 157 PHE A N 1
ATOM 1275 C CA . PHE A 1 157 ? -1.636 1.796 10.852 1.00 95.81 157 PHE A CA 1
ATOM 1276 C C . PHE A 1 157 ? -1.695 2.701 12.088 1.00 95.81 157 PHE A C 1
ATOM 1278 O O . PHE A 1 157 ? -2.322 3.760 12.059 1.00 95.81 157 PHE A O 1
ATOM 1285 N N . ARG A 1 158 ? -1.013 2.304 13.171 1.00 94.50 158 ARG A N 1
ATOM 1286 C CA . ARG A 1 158 ? -0.950 3.093 14.403 1.00 94.50 158 ARG A CA 1
ATOM 1287 C C . ARG A 1 158 ? -0.225 4.415 14.173 1.00 94.50 158 ARG A C 1
ATOM 1289 O O . ARG A 1 158 ? -0.729 5.453 14.592 1.00 94.50 158 ARG A O 1
ATOM 1296 N N . GLU A 1 159 ? 0.931 4.371 13.517 1.00 94.00 159 GLU A N 1
ATOM 1297 C CA . GLU A 1 159 ? 1.735 5.562 13.233 1.00 94.00 159 GLU A CA 1
ATOM 1298 C C . GLU A 1 159 ? 0.943 6.583 12.405 1.00 94.00 159 GLU A C 1
ATOM 1300 O O . GLU A 1 159 ? 0.816 7.734 12.814 1.00 94.00 159 GLU A O 1
ATOM 1305 N N . ALA A 1 160 ? 0.285 6.145 11.327 1.00 94.94 160 ALA A N 1
ATOM 1306 C CA . ALA A 1 160 ? -0.519 7.016 10.474 1.00 94.94 160 ALA A CA 1
ATOM 1307 C C . ALA A 1 160 ? -1.668 7.710 11.225 1.00 94.94 160 ALA A C 1
ATOM 1309 O O . ALA A 1 160 ? -1.984 8.855 10.916 1.00 94.94 160 ALA A O 1
ATOM 1310 N N . ILE A 1 161 ? -2.287 7.048 12.210 1.00 94.38 161 ILE A N 1
ATOM 1311 C CA . ILE A 1 161 ? -3.351 7.648 13.030 1.00 94.38 161 ILE A CA 1
ATOM 1312 C C . ILE A 1 161 ? -2.779 8.636 14.048 1.00 94.38 161 ILE A C 1
ATOM 1314 O O . ILE A 1 161 ? -3.353 9.703 14.241 1.00 94.38 161 ILE A O 1
ATOM 1318 N N . MET A 1 162 ? -1.677 8.286 14.718 1.00 92.00 162 MET A N 1
ATOM 1319 C CA . MET A 1 162 ? -1.098 9.124 15.776 1.00 92.00 162 MET A CA 1
ATOM 1320 C C . MET A 1 162 ? -0.410 10.379 15.231 1.00 92.00 162 MET A C 1
ATOM 1322 O O . MET A 1 162 ? -0.330 11.377 15.941 1.00 92.00 162 MET A O 1
ATOM 1326 N N . THR A 1 163 ? 0.074 10.334 13.990 1.00 93.56 163 THR A N 1
ATOM 1327 C CA . THR A 1 163 ? 0.670 11.487 13.303 1.00 93.56 163 THR A CA 1
ATOM 1328 C C . THR A 1 163 ? -0.372 12.345 12.579 1.00 93.56 163 THR A C 1
ATOM 1330 O O . THR A 1 163 ? -0.056 13.461 12.185 1.00 93.56 163 THR A O 1
ATOM 1333 N N . ALA A 1 164 ? -1.606 11.859 12.407 1.00 92.50 164 ALA A N 1
ATOM 1334 C CA . ALA A 1 164 ? -2.644 12.594 11.694 1.00 92.50 164 ALA A CA 1
ATOM 1335 C C . ALA A 1 164 ? -3.023 13.907 12.390 1.00 92.50 164 ALA A C 1
ATOM 1337 O O . ALA A 1 164 ? -3.211 13.945 13.606 1.00 92.50 164 ALA A O 1
ATOM 1338 N N . ASP A 1 165 ? -3.255 14.955 11.594 1.00 90.94 165 ASP A N 1
ATOM 1339 C CA . ASP A 1 165 ? -3.733 16.251 12.099 1.00 90.94 165 ASP A CA 1
ATOM 1340 C C . ASP A 1 165 ? -5.110 16.128 12.778 1.00 90.94 165 ASP A C 1
ATOM 1342 O O . ASP A 1 165 ? -5.405 16.806 13.761 1.00 90.94 165 ASP A O 1
ATOM 1346 N N . ASP A 1 166 ? -5.952 15.225 12.263 1.00 92.50 166 ASP A N 1
ATOM 1347 C CA . ASP A 1 166 ? -7.254 14.865 12.825 1.00 92.50 166 ASP A CA 1
ATOM 1348 C C . ASP A 1 166 ? -7.261 13.388 13.248 1.00 92.50 166 ASP A C 1
ATOM 1350 O O . ASP A 1 166 ? -7.631 12.484 12.485 1.00 92.50 166 ASP A O 1
ATOM 1354 N N . ILE A 1 167 ? -6.835 13.145 14.489 1.00 92.62 167 ILE A N 1
ATOM 1355 C CA . ILE A 1 167 ? -6.775 11.804 15.086 1.00 92.62 167 ILE A CA 1
ATOM 1356 C C . ILE A 1 167 ? -8.181 11.195 15.188 1.00 92.62 167 ILE A C 1
ATOM 1358 O O . ILE A 1 167 ? -8.388 10.036 14.826 1.00 92.62 167 ILE A O 1
ATOM 1362 N N . VAL A 1 168 ? -9.174 11.971 15.635 1.00 90.75 168 VAL A N 1
ATOM 1363 C CA . VAL A 1 168 ? -10.548 11.483 15.857 1.00 90.75 168 VAL A CA 1
ATOM 1364 C C . VAL A 1 168 ? -11.217 11.112 14.531 1.00 90.75 168 VAL A C 1
ATOM 1366 O O . VAL A 1 168 ? -11.827 10.041 14.410 1.00 90.75 168 VAL A O 1
ATOM 1369 N N . GLY A 1 169 ? -11.065 11.947 13.501 1.00 92.12 169 GLY A N 1
ATOM 1370 C CA . GLY A 1 169 ? -11.548 11.638 12.158 1.00 92.12 169 GLY A CA 1
ATOM 1371 C C . GLY A 1 169 ? -10.838 10.434 11.541 1.00 92.12 169 GLY A C 1
ATOM 1372 O O . GLY A 1 169 ? -11.494 9.607 10.902 1.00 92.12 169 GLY A O 1
ATOM 1373 N N . SER A 1 170 ? -9.533 10.277 11.782 1.00 94.19 170 SER A N 1
ATOM 1374 C CA . SER A 1 170 ? -8.752 9.121 11.315 1.00 94.19 170 SER A CA 1
ATOM 1375 C C . SER A 1 170 ? -9.178 7.817 11.991 1.00 94.19 170 SER A C 1
ATOM 1377 O O . SER A 1 170 ? -9.338 6.797 11.315 1.00 94.19 170 SER A O 1
ATOM 1379 N N . LEU A 1 171 ? -9.459 7.845 13.295 1.00 94.00 171 LEU A N 1
ATOM 1380 C CA . LEU A 1 171 ? -10.019 6.712 14.037 1.00 94.00 171 LEU A CA 1
ATOM 1381 C C . LEU A 1 171 ? -11.416 6.330 13.530 1.00 94.00 171 LEU A C 1
ATOM 1383 O O . LEU A 1 171 ? -11.683 5.159 13.247 1.00 94.00 171 LEU A O 1
ATOM 1387 N N . THR A 1 172 ? -12.283 7.323 13.321 1.00 92.69 172 THR A N 1
ATOM 1388 C CA . THR A 1 172 ? -13.637 7.112 12.785 1.00 92.69 172 THR A CA 1
ATOM 1389 C C . THR A 1 172 ? -13.593 6.514 11.376 1.00 92.69 172 THR A C 1
ATOM 1391 O O . THR A 1 172 ? -14.359 5.608 11.044 1.00 92.69 172 THR A O 1
ATOM 1394 N N . TYR A 1 173 ? -12.695 7.015 10.526 1.00 94.44 173 TYR A N 1
ATOM 1395 C CA . TYR A 1 173 ? -12.473 6.492 9.180 1.00 94.44 173 TYR A CA 1
ATOM 1396 C C . TYR A 1 173 ? -11.967 5.045 9.209 1.00 94.44 173 TYR A C 1
ATOM 1398 O O . TYR A 1 173 ? -12.503 4.193 8.501 1.00 94.44 173 TYR A O 1
ATOM 1406 N N . SER A 1 174 ? -11.005 4.754 10.084 1.00 95.38 174 SER A N 1
ATOM 1407 C CA . SER A 1 174 ? -10.439 3.414 10.258 1.00 95.38 174 SER A CA 1
ATOM 1408 C C . SER A 1 174 ? -11.489 2.402 10.711 1.00 95.38 174 SER A C 1
ATOM 1410 O O . SER A 1 174 ? -11.568 1.306 10.161 1.00 95.38 174 SER A O 1
ATOM 1412 N N . TYR A 1 175 ? -12.356 2.789 11.652 1.00 94.62 175 TYR A N 1
ATOM 1413 C CA . TYR A 1 175 ? -13.492 1.971 12.073 1.00 94.62 175 TYR A CA 1
ATOM 1414 C C . TYR A 1 175 ? -14.444 1.667 10.908 1.00 94.62 175 TYR A C 1
ATOM 1416 O O . TYR A 1 175 ? -14.816 0.512 10.693 1.00 94.62 175 TYR A O 1
ATOM 1424 N N . LYS A 1 176 ? -14.801 2.683 10.108 1.00 94.69 176 LYS A N 1
ATOM 1425 C CA . LYS A 1 176 ? -15.654 2.492 8.923 1.00 94.69 176 LYS A CA 1
ATOM 1426 C C . LYS A 1 176 ? -15.032 1.511 7.935 1.00 94.69 176 LYS A C 1
ATOM 1428 O O . LYS A 1 176 ? -15.740 0.620 7.470 1.00 94.69 176 LYS A O 1
ATOM 1433 N N . ILE A 1 177 ? -13.732 1.636 7.651 1.00 94.44 177 ILE A N 1
ATOM 1434 C CA . ILE A 1 177 ? -13.049 0.696 6.757 1.00 94.44 177 ILE A CA 1
ATOM 1435 C C . ILE A 1 177 ? -13.089 -0.717 7.328 1.00 94.44 177 ILE A C 1
ATOM 1437 O O . ILE A 1 177 ? -13.450 -1.653 6.615 1.00 94.44 177 ILE A O 1
ATOM 1441 N N . ALA A 1 178 ? -12.761 -0.866 8.613 1.00 94.12 178 ALA A N 1
ATOM 1442 C CA . ALA A 1 178 ? -12.736 -2.163 9.271 1.00 94.12 178 ALA A CA 1
ATOM 1443 C C . ALA A 1 178 ? -14.091 -2.876 9.188 1.00 94.12 178 ALA A C 1
ATOM 1445 O O . ALA A 1 178 ? -14.141 -4.087 8.988 1.00 94.12 178 ALA A O 1
ATOM 1446 N N . MET A 1 179 ? -15.195 -2.134 9.316 1.00 92.44 179 MET A N 1
ATOM 1447 C CA . MET A 1 179 ? -16.541 -2.707 9.250 1.00 92.44 179 MET A CA 1
ATOM 1448 C C . MET A 1 179 ? -17.016 -2.987 7.822 1.00 92.44 179 MET A C 1
ATOM 1450 O O . MET A 1 179 ? -17.774 -3.932 7.622 1.00 92.44 179 MET A O 1
ATOM 1454 N N . GLN A 1 180 ? -16.603 -2.180 6.840 1.00 92.69 180 GLN A N 1
ATOM 1455 C CA . GLN A 1 180 ? -17.118 -2.266 5.468 1.00 92.69 180 GLN A CA 1
ATOM 1456 C C . GLN A 1 180 ? -16.292 -3.170 4.550 1.00 92.69 180 GLN A C 1
ATOM 1458 O O . GLN A 1 180 ? -16.876 -3.864 3.723 1.00 92.69 180 GLN A O 1
ATOM 1463 N N . TYR A 1 181 ? -14.963 -3.158 4.677 1.00 90.44 181 TYR A N 1
ATOM 1464 C CA . TYR A 1 181 ? -14.064 -3.776 3.694 1.00 90.44 181 TYR A CA 1
ATOM 1465 C C . TYR A 1 181 ? -13.255 -4.955 4.250 1.00 90.44 181 TYR A C 1
ATOM 1467 O O . TYR A 1 181 ? -12.756 -5.762 3.471 1.00 90.44 181 TYR A O 1
ATOM 1475 N N . ILE A 1 182 ? -13.128 -5.105 5.577 1.00 92.12 182 ILE A N 1
ATOM 1476 C CA . ILE A 1 182 ? -12.385 -6.235 6.157 1.00 92.12 182 ILE A CA 1
ATOM 1477 C C . ILE A 1 182 ? -13.304 -7.450 6.333 1.00 92.12 182 ILE A C 1
ATOM 1479 O O . ILE A 1 182 ? -14.084 -7.561 7.286 1.00 92.12 182 ILE A O 1
ATOM 1483 N N . GLU A 1 183 ? -13.155 -8.410 5.422 1.00 88.88 183 GLU A N 1
ATOM 1484 C CA . GLU A 1 183 ? -13.929 -9.654 5.420 1.00 88.88 183 GLU A CA 1
ATOM 1485 C C . GLU A 1 183 ? -13.444 -10.655 6.481 1.00 88.88 183 GLU A C 1
ATOM 1487 O O . GLU A 1 183 ? -14.242 -11.327 7.142 1.00 88.88 183 GLU A O 1
ATOM 1492 N N . GLN A 1 184 ? -12.125 -10.755 6.685 1.00 90.56 184 GLN A N 1
ATOM 1493 C CA . GLN A 1 184 ? -11.547 -11.738 7.596 1.00 90.56 184 GLN A CA 1
ATOM 1494 C C . GLN A 1 184 ? -11.791 -11.349 9.061 1.00 90.56 184 GLN A C 1
ATOM 1496 O O . GLN A 1 184 ? -11.107 -10.481 9.600 1.00 90.56 184 GLN A O 1
ATOM 1501 N N . ARG A 1 185 ? -12.698 -12.069 9.742 1.00 90.94 185 ARG A N 1
ATOM 1502 C CA . ARG A 1 185 ? -13.065 -11.814 11.152 1.00 90.94 185 ARG A CA 1
ATOM 1503 C C . ARG A 1 185 ? -11.853 -11.666 12.074 1.00 90.94 185 ARG A C 1
ATOM 1505 O O . ARG A 1 185 ? -11.764 -10.677 12.775 1.00 90.94 185 ARG A O 1
ATOM 1512 N N . LYS A 1 186 ? -10.896 -12.600 12.020 1.00 92.50 186 LYS A N 1
ATOM 1513 C CA . LYS A 1 186 ? -9.701 -12.561 12.885 1.00 92.50 186 LYS A CA 1
ATOM 1514 C C . LYS A 1 186 ? -8.906 -11.259 12.749 1.00 92.50 186 LYS A C 1
ATOM 1516 O O . LYS A 1 186 ? -8.460 -10.722 13.751 1.00 92.50 186 LYS A O 1
ATOM 1521 N N . PHE A 1 187 ? -8.733 -10.774 11.521 1.00 92.75 187 PHE A N 1
ATOM 1522 C CA . PHE A 1 187 ? -7.995 -9.538 11.271 1.00 92.75 187 PHE A CA 1
ATOM 1523 C C . PHE A 1 187 ? -8.834 -8.305 11.621 1.00 92.75 187 PHE A C 1
ATOM 1525 O O . PHE A 1 187 ? -8.329 -7.358 12.211 1.00 92.75 187 PHE A O 1
ATOM 1532 N N . ARG A 1 188 ? -10.143 -8.334 11.345 1.00 95.38 188 ARG A N 1
ATOM 1533 C CA . ARG A 1 188 ? -11.060 -7.276 11.784 1.00 95.38 188 ARG A CA 1
ATOM 1534 C C . ARG A 1 188 ? -11.060 -7.119 13.305 1.00 95.38 188 ARG A C 1
ATOM 1536 O O . ARG A 1 188 ? -11.040 -5.991 13.786 1.00 95.38 188 ARG A O 1
ATOM 1543 N N . ASP A 1 189 ? -11.046 -8.230 14.038 1.00 94.88 189 ASP A N 1
ATOM 1544 C CA . ASP A 1 189 ? -10.982 -8.232 15.498 1.00 94.88 189 ASP A CA 1
ATOM 1545 C C . ASP A 1 189 ? -9.660 -7.597 15.979 1.00 94.88 189 ASP A C 1
ATOM 1547 O O . ASP A 1 189 ? -9.678 -6.717 16.833 1.00 94.88 189 ASP A O 1
ATOM 1551 N N . GLU A 1 190 ? -8.525 -7.933 15.355 1.00 95.12 190 GLU A N 1
ATOM 1552 C CA . GLU A 1 190 ? -7.222 -7.307 15.640 1.00 95.12 190 GLU A CA 1
ATOM 1553 C C . GLU A 1 190 ? -7.239 -5.782 15.415 1.00 95.12 190 GLU A C 1
ATOM 1555 O O . GLU A 1 190 ? -6.768 -5.015 16.258 1.00 95.12 190 GLU A O 1
ATOM 1560 N N . VAL A 1 191 ? -7.827 -5.319 14.307 1.00 95.75 191 VAL A N 1
ATOM 1561 C CA . VAL A 1 191 ? -7.954 -3.883 14.006 1.00 95.75 191 VAL A CA 1
ATOM 1562 C C . VAL A 1 191 ? -8.849 -3.180 15.029 1.00 95.75 191 VAL A C 1
ATOM 1564 O O . VAL A 1 191 ? -8.496 -2.106 15.517 1.00 95.75 191 VAL A O 1
ATOM 1567 N N . LEU A 1 192 ? -9.986 -3.780 15.393 1.00 95.38 192 LEU A N 1
ATOM 1568 C CA . LEU A 1 192 ? -10.889 -3.238 16.408 1.00 95.38 192 LEU A CA 1
ATOM 1569 C C . LEU A 1 192 ? -10.225 -3.151 17.787 1.00 95.38 192 LEU A C 1
ATOM 1571 O O . LEU A 1 192 ? -10.385 -2.146 18.475 1.00 95.38 192 LEU A O 1
ATOM 1575 N N . GLU A 1 193 ? -9.453 -4.162 18.188 1.00 94.88 193 GLU A N 1
ATOM 1576 C CA . GLU A 1 193 ? -8.692 -4.132 19.442 1.00 94.88 193 GLU A CA 1
ATOM 1577 C C . GLU A 1 193 ? -7.662 -2.995 19.450 1.00 94.88 193 GLU A C 1
ATOM 1579 O O . GLU A 1 193 ? -7.538 -2.272 20.444 1.00 94.88 193 GLU A O 1
ATOM 1584 N N . GLN A 1 194 ? -6.967 -2.776 18.328 1.00 95.19 194 GLN A N 1
ATOM 1585 C CA . GLN A 1 194 ? -6.061 -1.634 18.190 1.00 95.19 194 GLN A CA 1
ATOM 1586 C C . GLN A 1 194 ? -6.805 -0.297 18.262 1.00 95.19 194 GLN A C 1
ATOM 1588 O O . GLN A 1 194 ? -6.336 0.618 18.938 1.00 95.19 194 GLN A O 1
ATOM 1593 N N . LEU A 1 195 ? -7.981 -0.182 17.638 1.00 94.81 195 LEU A N 1
ATOM 1594 C CA . LEU A 1 195 ? -8.810 1.022 17.729 1.00 94.81 195 LEU A CA 1
ATOM 1595 C C . LEU A 1 195 ? -9.255 1.308 19.165 1.00 94.81 195 LEU A C 1
ATOM 1597 O O . LEU A 1 195 ? -9.137 2.448 19.605 1.00 94.81 195 LEU A O 1
ATOM 1601 N N . VAL A 1 196 ? -9.693 0.297 19.924 1.00 93.88 196 VAL A N 1
ATOM 1602 C CA . VAL A 1 196 ? -10.042 0.459 21.350 1.00 93.88 196 VAL A CA 1
ATOM 1603 C C . VAL A 1 196 ? -8.851 0.998 22.140 1.00 93.88 196 VAL A C 1
ATOM 1605 O O . VAL A 1 196 ? -9.005 1.954 22.901 1.00 93.88 196 VAL A O 1
ATOM 1608 N N . SER A 1 197 ? -7.655 0.438 21.922 1.00 93.06 197 SER A N 1
ATOM 1609 C CA . SER A 1 197 ? -6.432 0.922 22.571 1.00 93.06 197 SER A CA 1
ATOM 1610 C C . SER A 1 197 ? -6.121 2.379 22.219 1.00 93.06 197 SER A C 1
ATOM 1612 O O . SER A 1 197 ? -5.618 3.101 23.078 1.00 93.06 197 SER A O 1
ATOM 1614 N N . LEU A 1 198 ? -6.382 2.808 20.982 1.00 93.06 198 LEU A N 1
ATOM 1615 C CA . LEU A 1 198 ? -6.125 4.180 20.544 1.00 93.06 198 LEU A CA 1
ATOM 1616 C C . LEU A 1 198 ? -7.164 5.159 21.094 1.00 93.06 198 LEU A C 1
ATOM 1618 O O . LEU A 1 198 ? -6.779 6.201 21.615 1.00 93.06 198 LEU A O 1
ATOM 1622 N N . TYR A 1 199 ? -8.453 4.805 21.067 1.00 92.44 199 TYR A N 1
ATOM 1623 C CA . TYR A 1 199 ? -9.513 5.617 21.673 1.00 92.44 199 TYR A CA 1
ATOM 1624 C C . TYR A 1 199 ? -9.299 5.820 23.177 1.00 92.44 199 TYR A C 1
ATOM 1626 O O . TYR A 1 199 ? -9.545 6.911 23.687 1.00 92.44 199 TYR A O 1
ATOM 1634 N N . GLN A 1 200 ? -8.806 4.799 23.885 1.00 89.75 200 GLN A N 1
ATOM 1635 C CA . GLN A 1 200 ? -8.487 4.907 25.309 1.00 89.75 200 GLN A CA 1
ATOM 1636 C C . GLN A 1 200 ? -7.295 5.840 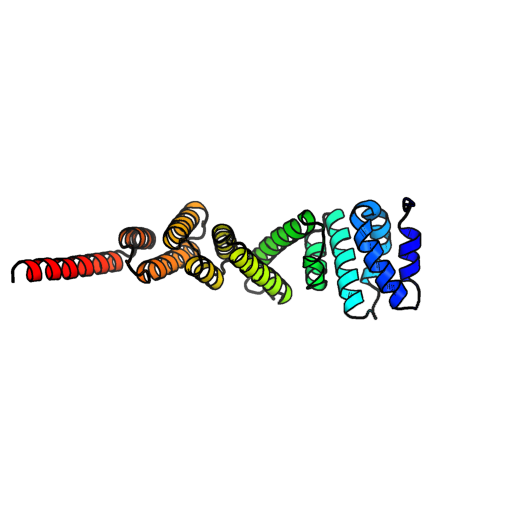25.586 1.00 89.75 200 GLN A C 1
ATOM 1638 O O . GLN A 1 200 ? -7.219 6.424 26.664 1.00 89.75 200 GLN A O 1
ATOM 1643 N N . GLY A 1 201 ? -6.359 5.956 24.640 1.00 87.94 201 GLY A N 1
ATOM 1644 C CA . GLY A 1 201 ? -5.154 6.779 24.767 1.00 87.94 201 GLY A CA 1
ATOM 1645 C C . GLY A 1 201 ? -5.351 8.266 24.458 1.00 87.94 201 GLY A C 1
ATOM 1646 O O . GLY A 1 201 ? -4.398 9.029 24.600 1.00 87.94 201 GLY A O 1
ATOM 1647 N N . LEU A 1 202 ? -6.546 8.683 24.029 1.00 87.62 202 LEU A N 1
ATOM 1648 C CA . LEU A 1 202 ? -6.865 10.090 23.778 1.00 87.62 202 LEU A CA 1
ATOM 1649 C C . LEU A 1 202 ? -6.916 10.893 25.087 1.00 87.62 202 LEU A C 1
ATOM 1651 O O . LEU A 1 202 ? -7.265 10.362 26.139 1.00 87.62 202 LEU A O 1
ATOM 1655 N N . GLU A 1 203 ? -6.639 12.200 25.006 1.00 82.94 203 GLU A N 1
ATOM 1656 C CA . GLU A 1 203 ? -6.768 13.124 26.149 1.00 82.94 203 GLU A CA 1
ATOM 1657 C C . GLU A 1 203 ? -8.182 13.080 26.751 1.00 82.94 203 GLU A C 1
ATOM 1659 O O . GLU A 1 203 ? -8.359 13.069 27.969 1.00 82.94 203 GLU A O 1
ATOM 1664 N N . THR A 1 204 ? -9.189 12.977 25.880 1.00 83.69 204 THR A N 1
ATOM 1665 C CA . THR A 1 204 ? -10.567 12.656 26.248 1.00 83.69 204 THR A CA 1
ATOM 1666 C C . THR A 1 204 ? -10.955 11.324 25.600 1.00 83.69 204 THR A C 1
ATOM 1668 O O . THR A 1 204 ? -11.143 11.269 24.385 1.00 83.69 204 THR A O 1
ATOM 1671 N N . PRO A 1 205 ? -11.044 10.228 26.378 1.00 86.38 205 PRO A N 1
ATOM 1672 C CA . PRO A 1 205 ? -11.393 8.927 25.823 1.00 86.38 205 PRO A CA 1
ATOM 1673 C C . PRO A 1 205 ? -12.784 8.922 25.182 1.00 86.38 205 PRO A C 1
ATOM 1675 O O . PRO A 1 205 ? -13.765 9.358 25.792 1.00 86.38 205 PRO A O 1
ATOM 1678 N N . ASP A 1 206 ? -12.881 8.374 23.971 1.00 88.12 206 ASP A N 1
ATOM 1679 C CA . ASP A 1 206 ? -14.150 8.231 23.253 1.00 88.12 206 ASP A CA 1
ATOM 1680 C C . ASP A 1 206 ? -14.843 6.916 23.631 1.00 88.12 206 ASP A C 1
ATOM 1682 O O . ASP A 1 206 ? -14.743 5.886 22.957 1.00 88.12 206 ASP A O 1
ATOM 1686 N N . TYR A 1 207 ? -15.568 6.955 24.745 1.00 88.00 207 TYR A N 1
ATOM 1687 C CA . TYR A 1 207 ? -16.255 5.781 25.274 1.00 88.00 207 TYR A CA 1
ATOM 1688 C C . TYR A 1 207 ? -17.341 5.227 24.341 1.00 88.00 207 TYR A C 1
ATOM 1690 O O . TYR A 1 207 ? -17.630 4.031 24.406 1.00 88.00 207 TYR A O 1
ATOM 1698 N N . VAL A 1 208 ? -17.930 6.049 23.464 1.00 90.12 208 VAL A N 1
ATOM 1699 C CA . VAL A 1 208 ? -18.983 5.604 22.538 1.00 90.12 208 VAL A CA 1
ATOM 1700 C C . VAL A 1 208 ? -18.380 4.691 21.480 1.00 90.12 208 VAL A C 1
ATOM 1702 O O . VAL A 1 208 ? -18.826 3.551 21.325 1.00 90.12 208 VAL A O 1
ATOM 1705 N N . ASN A 1 209 ? -17.336 5.160 20.796 1.00 89.88 209 ASN A N 1
ATOM 1706 C CA . ASN A 1 209 ? -16.679 4.379 19.753 1.00 89.88 209 ASN A CA 1
ATOM 1707 C C . ASN A 1 209 ? -15.938 3.162 20.331 1.00 89.88 209 ASN A C 1
ATOM 1709 O O . ASN A 1 209 ? -15.942 2.095 19.714 1.00 89.88 209 ASN A O 1
ATOM 1713 N N . MET A 1 210 ? -15.400 3.260 21.555 1.00 91.00 210 MET A N 1
ATOM 1714 C CA . MET A 1 210 ? -14.870 2.097 22.280 1.00 91.00 210 MET A CA 1
ATOM 1715 C C . MET A 1 210 ? -15.941 1.027 22.503 1.00 91.00 210 MET A C 1
ATOM 1717 O O . MET A 1 210 ? -15.714 -0.141 22.189 1.00 91.00 210 MET A O 1
ATOM 1721 N N . CYS A 1 211 ? -17.118 1.409 23.010 1.00 91.50 211 CYS A N 1
ATOM 1722 C CA . CYS A 1 211 ? -18.205 0.458 23.239 1.00 91.50 211 CYS A CA 1
ATOM 1723 C C . CYS A 1 211 ? -18.684 -0.175 21.928 1.00 91.50 211 CYS A C 1
ATOM 1725 O O . CYS A 1 211 ? -18.908 -1.380 21.900 1.00 91.50 211 CYS A O 1
ATOM 1727 N N . GLN A 1 212 ? -18.782 0.592 20.835 1.00 91.56 212 GLN A N 1
ATOM 1728 C CA . GLN A 1 212 ? -19.120 0.044 19.514 1.00 91.56 212 GLN A CA 1
ATOM 1729 C C . GLN A 1 212 ? -18.111 -1.019 19.062 1.00 91.56 212 GLN A C 1
ATOM 1731 O O . GLN A 1 212 ? -18.512 -2.118 18.677 1.00 91.56 212 GLN A O 1
ATOM 1736 N N . CYS A 1 213 ? -16.809 -0.737 19.178 1.00 93.44 213 CYS A N 1
ATOM 1737 C CA . CYS A 1 213 ? -15.765 -1.711 18.858 1.00 93.44 213 CYS A CA 1
ATOM 1738 C C . CYS A 1 213 ? -15.887 -2.975 19.726 1.00 93.44 213 CYS A C 1
ATOM 1740 O O . CYS A 1 213 ? -15.857 -4.085 19.203 1.00 93.44 213 CYS A O 1
ATOM 1742 N N . LEU A 1 214 ? -16.083 -2.823 21.039 1.00 92.25 214 LEU A N 1
ATOM 1743 C CA . LEU A 1 214 ? -16.199 -3.947 21.976 1.00 92.25 214 LEU A CA 1
ATOM 1744 C C . LEU A 1 214 ? -17.462 -4.793 21.773 1.00 92.25 214 LEU A C 1
ATOM 1746 O O . LEU A 1 214 ? -17.419 -6.006 21.982 1.00 92.25 214 LEU A O 1
ATOM 1750 N N . ILE A 1 215 ? -18.570 -4.176 21.350 1.00 92.44 215 ILE A N 1
ATOM 1751 C CA . ILE A 1 215 ? -19.791 -4.889 20.955 1.00 92.44 215 ILE A CA 1
ATOM 1752 C C . ILE A 1 215 ? -19.498 -5.778 19.746 1.00 92.44 215 ILE A C 1
ATOM 1754 O O . ILE A 1 215 ? -19.853 -6.950 19.759 1.00 92.44 215 ILE A O 1
ATOM 1758 N N . HIS A 1 216 ? -18.801 -5.258 18.731 1.00 92.12 216 HIS A N 1
ATOM 1759 C CA . HIS A 1 216 ? -18.416 -6.052 17.560 1.00 92.12 216 HIS A CA 1
ATOM 1760 C C . HIS A 1 216 ? -17.380 -7.143 17.865 1.00 92.12 216 HIS A C 1
ATOM 1762 O O . HIS A 1 216 ? -17.341 -8.151 17.161 1.00 92.12 216 HIS A O 1
ATOM 1768 N N . LEU A 1 217 ? -16.581 -6.964 18.920 1.00 92.62 217 LEU A N 1
ATOM 1769 C CA . LEU A 1 217 ? -15.646 -7.964 19.439 1.00 92.62 217 LEU A CA 1
ATOM 1770 C C . LEU A 1 217 ? -16.309 -9.025 20.339 1.00 92.62 217 LEU A C 1
ATOM 1772 O O . LEU A 1 217 ? -15.612 -9.921 20.810 1.00 92.62 217 LEU A O 1
ATOM 1776 N N . ASP A 1 218 ? -17.619 -8.935 20.608 1.00 91.81 218 ASP A N 1
ATOM 1777 C CA . ASP A 1 218 ? -18.341 -9.793 21.559 1.00 91.81 218 ASP A CA 1
ATOM 1778 C C . ASP A 1 218 ? -17.708 -9.793 22.976 1.00 91.81 218 ASP A C 1
ATOM 1780 O O . ASP A 1 218 ? -17.649 -10.826 23.649 1.00 91.81 218 ASP A O 1
ATOM 1784 N N . LYS A 1 219 ? -17.237 -8.629 23.465 1.00 92.31 219 LYS A N 1
ATOM 1785 C CA . LYS A 1 219 ? -16.602 -8.468 24.796 1.00 92.31 219 LYS A CA 1
ATOM 1786 C C . LYS A 1 219 ? -17.489 -7.705 25.802 1.00 92.31 219 LYS A C 1
ATOM 1788 O O . LYS A 1 219 ? -17.147 -6.595 26.220 1.00 92.31 219 LYS A O 1
ATOM 1793 N N . PRO A 1 220 ? -18.617 -8.281 26.268 1.00 90.56 220 PRO A N 1
ATOM 1794 C CA . PRO A 1 220 ? -19.583 -7.578 27.120 1.00 90.56 220 PRO A CA 1
ATOM 1795 C C . PRO A 1 220 ? -19.023 -7.200 28.500 1.00 90.56 220 PRO A C 1
ATOM 1797 O O . PRO A 1 220 ? -19.406 -6.176 29.063 1.00 90.56 220 PRO A O 1
ATOM 1800 N N . HIS A 1 221 ? -18.094 -7.993 29.044 1.00 92.19 221 HIS A N 1
ATOM 1801 C CA . HIS A 1 221 ? -17.466 -7.706 30.337 1.00 92.19 221 HIS A CA 1
ATOM 1802 C C . HIS A 1 221 ? -16.600 -6.440 30.308 1.00 92.19 221 HIS A C 1
ATOM 1804 O O . HIS A 1 221 ? -16.586 -5.685 31.280 1.00 92.19 221 HIS A O 1
ATOM 1810 N N . GLU A 1 222 ? -15.906 -6.179 29.198 1.00 90.56 222 GLU A N 1
ATOM 1811 C CA . GLU A 1 222 ? -15.087 -4.972 29.046 1.00 90.56 222 GLU A CA 1
ATOM 1812 C C . GLU A 1 222 ? -15.969 -3.722 28.936 1.00 90.56 222 GLU A C 1
ATOM 1814 O O . GLU A 1 222 ? -15.694 -2.721 29.597 1.00 90.56 222 GLU A O 1
ATOM 1819 N N . VAL A 1 223 ? -17.086 -3.810 28.202 1.00 91.44 223 VAL A N 1
ATOM 1820 C CA . VAL A 1 223 ? -18.093 -2.736 28.129 1.00 91.44 223 VAL A CA 1
ATOM 1821 C C . VAL A 1 223 ? -18.666 -2.428 29.512 1.00 91.44 223 VAL A C 1
ATOM 1823 O O . VAL A 1 223 ? -18.697 -1.268 29.919 1.00 91.44 223 VAL A O 1
ATOM 1826 N N . ALA A 1 224 ? -19.068 -3.456 30.267 1.00 91.19 224 ALA A N 1
ATOM 1827 C CA . ALA A 1 224 ? -19.582 -3.281 31.625 1.00 91.19 224 ALA A CA 1
ATOM 1828 C C . ALA A 1 224 ? -18.552 -2.597 32.540 1.00 91.19 224 ALA A C 1
ATOM 1830 O O . ALA A 1 224 ? -18.889 -1.661 33.258 1.00 91.19 224 ALA A O 1
ATOM 1831 N N . SER A 1 225 ? -17.276 -2.994 32.453 1.00 90.81 225 SER A N 1
ATOM 1832 C CA . SER A 1 225 ? -16.199 -2.365 33.225 1.00 90.81 225 SER A CA 1
ATOM 1833 C C . SER A 1 225 ? -16.009 -0.884 32.883 1.00 90.81 225 SER A C 1
ATOM 1835 O O . SER A 1 225 ? -15.754 -0.074 33.777 1.00 90.81 225 SER A O 1
ATOM 1837 N N . ILE A 1 226 ? -16.130 -0.512 31.606 1.00 88.19 226 ILE A N 1
ATOM 1838 C CA . ILE A 1 226 ? -16.064 0.888 31.172 1.00 88.19 226 ILE A CA 1
ATOM 1839 C C . ILE A 1 226 ? -17.234 1.684 31.758 1.00 88.19 226 ILE A C 1
ATOM 1841 O O . ILE A 1 226 ? -17.011 2.743 32.344 1.00 88.19 226 ILE A O 1
ATOM 1845 N N . LEU A 1 227 ? -18.459 1.161 31.658 1.00 88.00 227 LEU A N 1
ATOM 1846 C CA . LEU A 1 227 ? -19.651 1.810 32.209 1.00 88.00 227 LEU A CA 1
ATOM 1847 C C . LEU A 1 227 ? -19.554 1.981 33.733 1.00 88.00 227 LEU A C 1
ATOM 1849 O O . LEU A 1 227 ? -19.803 3.073 34.240 1.00 88.00 227 LEU A O 1
ATOM 1853 N N . ASP A 1 228 ? -19.094 0.958 34.457 1.00 90.69 228 ASP A N 1
ATOM 1854 C CA . ASP A 1 228 ? -18.872 1.031 35.906 1.00 90.69 228 ASP A CA 1
ATOM 1855 C C . ASP A 1 228 ? -17.858 2.119 36.289 1.00 90.69 228 ASP A C 1
ATOM 1857 O O . ASP A 1 228 ? -18.040 2.826 37.284 1.00 90.69 228 ASP A O 1
ATOM 1861 N N . LYS A 1 229 ? -16.774 2.270 35.515 1.00 87.19 229 LYS A N 1
ATOM 1862 C CA . LYS A 1 229 ? -15.775 3.331 35.735 1.00 87.19 229 LYS A CA 1
ATOM 1863 C C . LYS A 1 229 ? -16.370 4.718 35.510 1.00 87.19 229 LYS A C 1
ATOM 1865 O O . LYS A 1 229 ? -16.080 5.628 36.285 1.00 87.19 229 LYS A O 1
ATOM 1870 N N . LEU A 1 230 ? -17.196 4.874 34.477 1.00 86.12 230 LEU A N 1
ATOM 1871 C CA . LEU A 1 230 ? -17.862 6.138 34.168 1.00 86.12 230 LEU A CA 1
ATOM 1872 C C . LEU A 1 230 ? -18.836 6.543 35.276 1.00 86.12 230 LEU A C 1
ATOM 1874 O O . LEU A 1 230 ? -18.761 7.673 35.747 1.00 86.12 230 LEU A O 1
ATOM 1878 N N . ILE A 1 231 ? -19.663 5.609 35.756 1.00 90.19 231 ILE A N 1
ATOM 1879 C CA . ILE A 1 231 ? -20.608 5.852 36.858 1.00 90.19 231 ILE A CA 1
ATOM 1880 C C . ILE A 1 231 ? -19.863 6.287 38.128 1.00 90.19 231 ILE A C 1
ATOM 1882 O O . ILE A 1 231 ? -20.240 7.270 38.763 1.00 90.19 231 ILE A O 1
ATOM 1886 N N . LYS A 1 232 ? -18.769 5.598 38.481 1.00 88.06 232 LYS A N 1
ATOM 1887 C CA . LYS A 1 232 ? -17.958 5.942 39.662 1.00 88.06 232 LYS A CA 1
ATOM 1888 C C . LYS A 1 232 ? -17.305 7.322 39.548 1.00 88.06 232 LYS A C 1
ATOM 1890 O O . LYS A 1 232 ? -17.269 8.065 40.527 1.00 88.06 232 LYS A O 1
ATOM 1895 N N . ASN A 1 233 ? -16.810 7.684 38.367 1.00 77.94 233 ASN A N 1
ATOM 1896 C CA . ASN A 1 233 ? -16.238 9.011 38.136 1.00 77.94 233 ASN A CA 1
ATOM 1897 C C . ASN A 1 233 ? -17.293 10.125 38.152 1.00 77.94 233 ASN A C 1
ATOM 1899 O O . ASN A 1 233 ? -16.983 11.236 38.578 1.00 77.94 233 ASN A O 1
ATOM 1903 N N . ASP A 1 234 ? -18.523 9.841 37.726 1.00 68.81 234 ASP A N 1
ATOM 1904 C CA . ASP A 1 234 ? -19.617 10.815 37.753 1.00 68.81 234 ASP A CA 1
ATOM 1905 C C . ASP A 1 234 ? -20.097 11.080 39.190 1.00 68.81 234 ASP A C 1
ATOM 1907 O O . ASP A 1 234 ? -20.253 12.233 39.594 1.00 68.81 234 ASP A O 1
ATOM 1911 N N . SER A 1 235 ? -20.174 10.032 40.025 1.00 52.78 235 SER A N 1
ATOM 1912 C CA . SER A 1 235 ? -20.502 10.180 41.453 1.00 52.78 235 SER A CA 1
ATOM 1913 C C . SER A 1 235 ? -19.498 11.039 42.240 1.00 52.78 235 SER A C 1
ATOM 1915 O O . SER A 1 235 ? -19.878 11.726 43.185 1.00 52.78 235 SER A O 1
ATOM 1917 N N . LEU A 1 236 ? -18.228 11.084 41.818 1.00 47.84 236 LEU A N 1
ATOM 1918 C CA . LEU A 1 236 ? -17.209 11.937 42.443 1.00 47.84 236 LEU A CA 1
ATOM 1919 C C . LEU A 1 236 ? -17.378 13.426 42.091 1.00 47.84 236 LEU A C 1
ATOM 1921 O O . LEU A 1 236 ? -16.925 14.280 42.850 1.00 47.84 236 LEU A O 1
ATOM 1925 N N . LYS A 1 237 ? -18.030 13.767 40.970 1.00 48.97 237 LYS A N 1
ATOM 1926 C CA . LYS A 1 237 ? -18.324 15.168 40.614 1.00 48.97 237 LYS A CA 1
ATOM 1927 C C . LYS A 1 237 ? -19.555 15.705 41.339 1.00 48.97 237 LYS A C 1
ATOM 1929 O O . LYS A 1 237 ? -19.569 16.883 41.687 1.00 48.97 237 LYS A O 1
ATOM 1934 N N . SER A 1 238 ? -20.554 14.863 41.603 1.00 48.12 238 SER A N 1
ATOM 1935 C CA . SER A 1 238 ? -21.739 15.268 42.367 1.00 48.12 238 SER A CA 1
ATOM 1936 C C . SER A 1 238 ? -21.442 15.512 43.849 1.00 48.12 238 SER A C 1
ATOM 1938 O O . SER A 1 238 ? -22.004 16.444 44.416 1.00 48.12 238 SER A O 1
ATOM 1940 N N . ASP A 1 239 ? -20.519 14.761 44.460 1.00 44.56 239 ASP A N 1
ATOM 1941 C CA . ASP A 1 239 ? -20.179 14.936 45.882 1.00 44.56 239 ASP A CA 1
ATOM 1942 C C . ASP A 1 239 ? -19.339 16.197 46.160 1.00 44.56 239 ASP A C 1
ATOM 1944 O O . ASP A 1 239 ? -19.419 16.767 47.245 1.00 44.56 239 ASP A O 1
ATOM 1948 N N . VAL A 1 240 ? -18.584 16.700 45.176 1.00 47.75 240 VAL A N 1
ATOM 1949 C CA . VAL A 1 240 ? -17.802 17.949 45.311 1.00 47.75 240 VAL A CA 1
ATOM 1950 C C . VAL A 1 240 ? -18.672 19.202 45.121 1.00 47.75 240 VAL A C 1
ATOM 1952 O O . VAL A 1 240 ? -18.304 20.276 45.583 1.00 47.75 240 VAL A O 1
ATOM 1955 N N . MET A 1 241 ? -19.847 19.090 44.489 1.00 43.91 241 MET A N 1
ATOM 1956 C CA . MET A 1 241 ? -20.793 20.211 44.346 1.00 43.91 241 MET A CA 1
ATOM 1957 C C . MET A 1 241 ? -21.778 20.346 45.521 1.00 43.91 241 MET A C 1
ATOM 1959 O O . MET A 1 241 ? -22.574 21.284 45.536 1.00 43.91 241 MET A O 1
ATOM 1963 N N . VAL A 1 242 ? -21.733 19.430 46.496 1.00 46.62 242 VAL A N 1
ATOM 1964 C CA . VAL A 1 242 ? -22.586 19.435 47.703 1.00 46.62 242 VAL A CA 1
ATOM 1965 C C . VAL A 1 242 ? -21.763 19.668 48.991 1.00 46.62 242 VAL A C 1
ATOM 1967 O O . VAL A 1 242 ? -22.327 19.677 50.084 1.00 46.62 242 VAL A O 1
ATOM 1970 N N . GLY A 1 243 ? -20.447 19.900 48.874 1.00 39.47 243 GLY A N 1
ATOM 1971 C CA . GLY A 1 243 ? -19.532 20.208 49.986 1.00 39.47 243 GLY A CA 1
ATOM 1972 C C . GLY A 1 243 ? -19.261 21.694 50.174 1.00 39.47 243 GLY A C 1
ATOM 1973 O O . GLY A 1 243 ? -18.887 22.347 49.177 1.00 39.47 243 GLY A O 1
#

Radius of gyration: 26.06 Å; chains: 1; bounding box: 57×40×86 Å